Protein AF-A0A929YA52-F1 (afdb_monomer_lite)

Structure (mmCIF, N/CA/C/O backbone):
data_AF-A0A929YA52-F1
#
_entry.id   AF-A0A929YA52-F1
#
loop_
_atom_site.group_PDB
_atom_site.id
_atom_site.type_symbol
_atom_site.label_atom_id
_atom_site.label_alt_id
_atom_site.label_comp_id
_atom_site.label_asym_id
_atom_site.label_entity_id
_atom_site.label_seq_id
_atom_site.pdbx_PDB_ins_code
_atom_site.Cartn_x
_atom_site.Cartn_y
_atom_site.Cartn_z
_atom_site.occupancy
_atom_site.B_iso_or_equiv
_atom_site.auth_seq_id
_atom_site.auth_comp_id
_atom_site.auth_asym_id
_atom_site.auth_atom_id
_atom_site.pdbx_PDB_model_num
ATOM 1 N N . MET A 1 1 ? 38.157 4.248 -13.061 1.00 74.06 1 MET A N 1
ATOM 2 C CA . MET A 1 1 ? 36.887 4.590 -13.747 1.00 74.06 1 MET A CA 1
ATOM 3 C C . MET A 1 1 ? 35.795 5.087 -12.798 1.00 74.06 1 MET A C 1
ATOM 5 O O . MET A 1 1 ? 35.401 6.235 -12.932 1.00 74.06 1 MET A O 1
ATOM 9 N N . ASN A 1 2 ? 35.354 4.320 -11.791 1.00 87.81 2 ASN A N 1
ATOM 10 C CA . ASN A 1 2 ? 34.221 4.718 -10.923 1.00 87.81 2 ASN A CA 1
ATOM 11 C C . ASN A 1 2 ? 34.359 6.085 -10.222 1.00 87.81 2 ASN A C 1
ATOM 13 O O . ASN A 1 2 ? 33.370 6.796 -10.055 1.00 87.81 2 ASN A O 1
ATOM 17 N N . LYS A 1 3 ? 35.584 6.491 -9.861 1.00 91.38 3 LYS A N 1
ATOM 18 C CA . LYS A 1 3 ? 35.859 7.801 -9.244 1.00 91.38 3 LYS A CA 1
ATOM 19 C C . LYS A 1 3 ? 35.653 8.993 -10.189 1.00 91.38 3 LYS A C 1
ATOM 21 O O . LYS A 1 3 ? 35.421 10.092 -9.706 1.00 91.38 3 LYS A O 1
ATOM 26 N N . ALA A 1 4 ? 35.698 8.780 -11.506 1.00 87.75 4 ALA A N 1
ATOM 27 C CA . ALA A 1 4 ? 35.604 9.850 -12.500 1.00 87.75 4 ALA A CA 1
ATOM 28 C C . ALA A 1 4 ? 34.173 10.390 -12.690 1.00 87.75 4 ALA A C 1
ATOM 30 O O . ALA A 1 4 ? 34.001 11.428 -13.312 1.00 87.75 4 ALA A O 1
ATOM 31 N N . ARG A 1 5 ? 33.142 9.708 -12.157 1.00 83.44 5 ARG A N 1
ATOM 32 C CA . ARG A 1 5 ? 31.723 10.134 -12.204 1.00 83.44 5 ARG A CA 1
ATOM 33 C C . ARG A 1 5 ? 31.179 10.455 -13.610 1.00 83.44 5 ARG A C 1
ATOM 35 O O . ARG A 1 5 ? 30.189 11.160 -13.740 1.00 83.44 5 ARG A O 1
ATOM 42 N N . ILE A 1 6 ? 31.749 9.852 -14.647 1.00 87.00 6 ILE A N 1
ATOM 43 C CA . ILE A 1 6 ? 31.378 10.049 -16.060 1.00 87.00 6 ILE A CA 1
ATOM 44 C C . ILE A 1 6 ? 30.149 9.233 -16.513 1.00 87.00 6 ILE A C 1
ATOM 46 O O . ILE A 1 6 ? 30.065 8.823 -17.661 1.00 87.00 6 ILE A O 1
ATOM 50 N N . GLY A 1 7 ? 29.220 8.905 -15.609 1.00 85.88 7 GLY A N 1
ATOM 51 C CA . GLY A 1 7 ? 28.021 8.122 -15.965 1.00 85.88 7 GLY A CA 1
ATOM 52 C C . GLY A 1 7 ? 28.263 6.637 -16.283 1.00 85.88 7 GLY A C 1
ATOM 53 O O . GLY A 1 7 ? 27.319 5.932 -16.623 1.00 85.88 7 GLY A O 1
ATOM 54 N N . LEU A 1 8 ? 29.489 6.138 -16.105 1.00 90.25 8 LEU A N 1
ATOM 55 C CA . LEU A 1 8 ? 29.840 4.720 -16.228 1.00 90.25 8 LEU A CA 1
ATOM 56 C C . LEU A 1 8 ? 29.981 4.056 -14.851 1.00 90.25 8 LEU A C 1
ATOM 58 O O . LEU A 1 8 ? 30.228 4.724 -13.831 1.00 90.25 8 LEU A O 1
ATOM 62 N N . HIS A 1 9 ? 29.821 2.740 -14.833 1.00 92.12 9 HIS A N 1
ATOM 63 C CA . HIS A 1 9 ? 30.074 1.862 -13.702 1.00 92.12 9 HIS A CA 1
ATOM 64 C C . HIS A 1 9 ? 30.940 0.691 -14.165 1.00 92.12 9 HIS A C 1
ATOM 66 O O . HIS A 1 9 ? 30.588 0.008 -15.116 1.00 92.12 9 HIS A O 1
ATOM 72 N N . ALA A 1 10 ? 32.086 0.492 -13.521 1.00 91.44 10 ALA A N 1
ATOM 73 C CA . ALA A 1 10 ? 33.022 -0.581 -13.828 1.00 91.44 10 ALA A CA 1
ATOM 74 C C . ALA A 1 10 ? 33.105 -1.562 -12.654 1.00 91.44 10 ALA A C 1
ATOM 76 O O . ALA A 1 10 ? 33.235 -1.131 -11.503 1.00 91.44 10 ALA A O 1
ATOM 77 N N . THR A 1 11 ? 33.067 -2.857 -12.946 1.00 92.56 11 THR A N 1
ATOM 78 C CA . THR A 1 11 ? 33.154 -3.958 -11.976 1.00 92.56 11 THR A CA 1
ATOM 79 C C . THR A 1 11 ? 34.045 -5.072 -12.517 1.00 92.56 11 THR A C 1
ATOM 81 O O . THR A 1 11 ? 34.276 -5.154 -13.722 1.00 92.56 11 THR A O 1
ATOM 84 N N . THR A 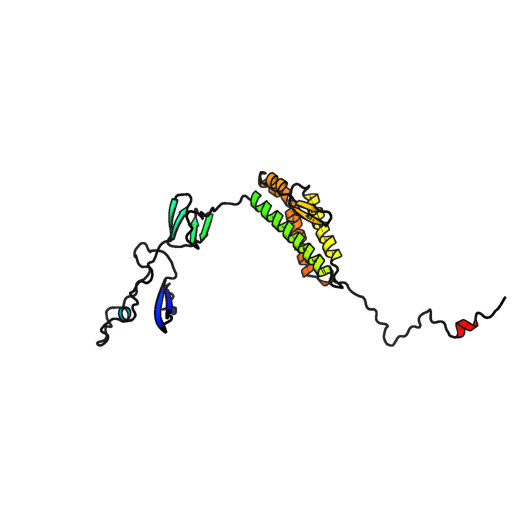1 12 ? 34.560 -5.918 -11.628 1.00 91.44 12 THR A N 1
ATOM 85 C CA . THR A 1 12 ? 35.267 -7.143 -12.014 1.00 91.44 12 THR A CA 1
ATOM 86 C C . THR A 1 12 ? 34.295 -8.310 -11.899 1.00 91.44 12 THR A C 1
ATOM 88 O O . THR A 1 12 ? 33.708 -8.513 -10.838 1.00 91.44 12 THR A O 1
ATOM 91 N N . LEU A 1 13 ? 34.121 -9.052 -12.985 1.00 89.38 13 LEU A N 1
ATOM 92 C CA . LEU A 1 13 ? 33.407 -10.321 -13.027 1.00 89.38 13 LEU A CA 1
ATOM 93 C C . LEU A 1 13 ? 34.414 -11.450 -12.821 1.00 89.38 13 LEU A C 1
ATOM 95 O O . LEU A 1 13 ? 35.542 -11.352 -13.300 1.00 89.38 13 LEU A O 1
ATOM 99 N N . ILE A 1 14 ? 34.010 -12.495 -12.108 1.00 91.25 14 ILE A N 1
ATOM 100 C CA . ILE A 1 14 ? 34.791 -13.719 -11.925 1.00 91.25 14 ILE A CA 1
ATOM 101 C C . ILE A 1 14 ? 33.870 -14.877 -12.301 1.00 91.25 14 ILE A C 1
ATOM 103 O O . ILE A 1 14 ? 32.737 -14.916 -11.816 1.00 91.25 14 ILE A O 1
ATOM 107 N N . ASP A 1 15 ? 34.313 -15.752 -13.200 1.00 90.44 15 ASP A N 1
ATOM 108 C CA . ASP A 1 15 ? 33.552 -16.941 -13.592 1.00 90.44 15 ASP A CA 1
ATOM 109 C C . ASP A 1 15 ? 33.774 -18.117 -12.620 1.00 90.44 15 ASP A C 1
ATOM 111 O O . ASP A 1 15 ? 34.546 -18.030 -11.663 1.00 90.44 15 ASP A O 1
ATOM 115 N N . GLU A 1 16 ? 33.067 -19.227 -12.845 1.00 91.50 16 GLU A N 1
ATOM 116 C CA . GLU A 1 16 ? 33.164 -20.427 -12.000 1.00 91.50 16 GLU A CA 1
ATOM 117 C C . GLU A 1 16 ? 34.535 -21.124 -12.090 1.00 91.50 16 GLU A C 1
ATOM 119 O O . GLU A 1 16 ? 34.905 -21.875 -11.187 1.00 91.50 16 GLU A O 1
ATOM 124 N N . GLU A 1 17 ? 35.312 -20.843 -13.140 1.00 91.44 17 GLU A N 1
ATOM 125 C CA . GLU A 1 17 ? 36.665 -21.366 -13.360 1.00 91.44 17 GLU A CA 1
ATOM 126 C C . GLU A 1 17 ? 37.753 -20.461 -12.746 1.00 91.44 17 GLU A C 1
ATOM 128 O O . GLU A 1 17 ? 38.934 -20.815 -12.738 1.00 91.44 17 GLU A O 1
ATOM 133 N N . GLY A 1 18 ? 37.367 -19.312 -12.181 1.00 89.50 18 GLY A N 1
ATOM 134 C CA . GLY A 1 18 ? 38.267 -18.343 -11.556 1.00 89.50 18 GLY A CA 1
ATOM 135 C C . GLY A 1 18 ? 38.901 -17.345 -12.530 1.00 89.50 18 GLY A C 1
ATOM 136 O O . GLY A 1 18 ? 39.775 -16.573 -12.121 1.00 89.50 18 GLY A O 1
ATOM 137 N N . ASN A 1 19 ? 38.472 -17.313 -13.792 1.00 88.62 19 ASN A N 1
ATOM 138 C CA . ASN A 1 19 ? 38.882 -16.287 -14.744 1.00 88.62 19 ASN A CA 1
ATOM 139 C C . ASN A 1 19 ? 38.205 -14.959 -14.399 1.00 88.62 19 ASN A C 1
ATOM 141 O O . ASN A 1 19 ? 37.061 -14.920 -13.948 1.00 88.62 19 ASN A O 1
ATOM 145 N N . SER A 1 20 ? 38.906 -13.850 -14.639 1.00 88.31 20 SER A N 1
ATOM 146 C CA . SER A 1 20 ? 38.400 -12.509 -14.335 1.00 88.31 20 SER A CA 1
ATOM 147 C C . SER A 1 20 ? 38.226 -11.661 -15.590 1.00 88.31 20 SER A C 1
ATOM 149 O O . SER A 1 20 ? 39.067 -11.691 -16.487 1.00 88.31 20 S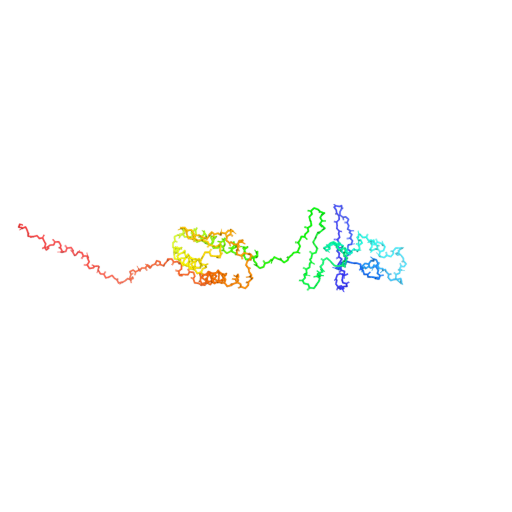ER A O 1
ATOM 151 N N . ALA A 1 21 ? 37.155 -10.872 -15.629 1.00 88.00 21 ALA A N 1
ATOM 152 C CA . ALA A 1 21 ? 36.864 -9.925 -16.699 1.00 88.00 21 ALA A CA 1
ATOM 153 C C . ALA A 1 21 ? 36.461 -8.564 -16.123 1.00 88.00 21 ALA A C 1
ATOM 155 O O . ALA A 1 21 ? 35.906 -8.473 -15.029 1.00 88.00 21 ALA A O 1
ATOM 156 N N . ILE A 1 22 ? 36.720 -7.486 -16.860 1.00 89.69 22 ILE A N 1
ATOM 157 C CA . ILE A 1 22 ? 36.258 -6.144 -16.490 1.00 89.69 22 ILE A CA 1
ATOM 158 C C . ILE A 1 22 ? 34.949 -5.877 -17.232 1.00 89.69 22 ILE A C 1
ATOM 160 O O . ILE A 1 22 ? 34.924 -5.869 -18.458 1.00 89.69 22 ILE A O 1
ATOM 164 N N . SER A 1 23 ? 33.873 -5.617 -16.492 1.00 90.88 23 SER A N 1
ATOM 165 C CA . SER A 1 23 ? 32.587 -5.190 -17.045 1.00 90.88 23 SER A CA 1
ATOM 166 C C . SER A 1 23 ? 32.397 -3.696 -16.832 1.00 90.88 23 SER A C 1
ATOM 168 O O . SER A 1 23 ? 32.514 -3.201 -15.707 1.00 90.88 23 SER A O 1
ATOM 170 N N . ILE A 1 24 ? 32.109 -2.974 -17.913 1.00 90.56 24 ILE A N 1
ATOM 171 C CA . ILE A 1 24 ? 31.805 -1.544 -17.899 1.00 90.56 24 ILE A CA 1
ATOM 172 C C . ILE A 1 24 ? 30.379 -1.369 -18.411 1.00 90.56 24 ILE A C 1
ATOM 174 O O . ILE A 1 24 ? 30.043 -1.810 -19.504 1.00 90.56 24 ILE A O 1
ATOM 178 N N . THR A 1 25 ? 29.541 -0.701 -17.627 1.00 89.94 25 THR A N 1
ATOM 179 C CA . THR A 1 25 ? 28.126 -0.485 -17.935 1.00 89.94 25 THR A CA 1
ATOM 180 C C . THR A 1 25 ? 27.789 0.997 -17.813 1.00 89.94 25 THR A C 1
ATOM 182 O O . THR A 1 25 ? 28.212 1.672 -16.868 1.00 89.94 25 THR A O 1
ATOM 185 N N . ALA A 1 26 ? 27.016 1.527 -18.761 1.00 88.19 26 ALA A N 1
ATOM 186 C CA . ALA A 1 26 ? 26.438 2.860 -18.637 1.00 88.19 26 ALA A CA 1
ATOM 187 C C . ALA A 1 26 ? 25.342 2.864 -17.561 1.00 88.19 26 ALA A C 1
ATOM 189 O O . ALA A 1 26 ? 24.587 1.906 -17.427 1.00 88.19 26 ALA A O 1
ATOM 190 N N . ARG A 1 27 ? 25.234 3.945 -16.782 1.00 84.31 27 ARG A N 1
ATOM 191 C CA . ARG A 1 27 ? 24.160 4.079 -15.776 1.00 84.31 27 ARG A CA 1
ATOM 192 C C . ARG A 1 27 ? 22.808 4.431 -16.383 1.00 84.31 27 ARG A C 1
ATOM 194 O O . ARG A 1 27 ? 21.785 4.199 -15.751 1.00 84.31 27 ARG A O 1
ATOM 201 N N . ASN A 1 28 ? 22.823 5.009 -17.577 1.00 77.31 28 ASN A N 1
ATOM 202 C CA . ASN A 1 28 ? 21.621 5.369 -18.310 1.00 77.31 28 ASN A CA 1
ATOM 203 C C . ASN A 1 28 ? 21.341 4.303 -19.373 1.00 77.31 28 ASN A C 1
ATOM 205 O O . ASN A 1 28 ? 22.265 3.656 -19.866 1.00 77.31 28 ASN A O 1
ATOM 209 N N . SER A 1 29 ? 20.066 4.140 -19.712 1.00 74.81 29 SER A N 1
ATOM 210 C CA . SER A 1 29 ? 19.593 3.268 -20.790 1.00 74.81 29 SER A CA 1
ATOM 211 C C . SER A 1 29 ? 19.263 4.083 -22.045 1.00 74.81 29 SER A C 1
ATOM 213 O O . SER A 1 29 ? 19.288 5.317 -22.011 1.00 74.81 29 SER A O 1
ATOM 215 N N . GLY A 1 30 ? 18.996 3.376 -23.145 1.00 68.31 30 GLY A N 1
ATOM 216 C CA . GLY A 1 30 ? 18.566 3.959 -24.412 1.00 68.31 30 GLY A CA 1
ATOM 217 C C . GLY A 1 30 ? 19.696 4.247 -25.392 1.00 68.31 30 GLY A C 1
ATOM 218 O O . GLY A 1 30 ? 20.872 4.269 -25.036 1.00 68.31 30 GLY A O 1
ATOM 219 N N . ARG A 1 31 ? 19.337 4.450 -26.658 1.00 70.12 31 ARG A N 1
ATOM 220 C CA . ARG A 1 31 ? 20.236 4.899 -27.723 1.00 70.12 31 ARG A CA 1
ATOM 221 C C . ARG A 1 31 ? 20.282 6.423 -27.718 1.00 70.12 31 ARG A C 1
ATOM 223 O O . ARG A 1 31 ? 19.263 7.097 -27.572 1.00 70.12 31 ARG A O 1
ATOM 230 N N . THR A 1 32 ? 21.465 6.994 -27.923 1.00 62.94 32 THR A N 1
ATOM 231 C CA . THR A 1 32 ? 21.557 8.430 -28.212 1.00 62.94 32 THR A CA 1
ATOM 232 C C . THR A 1 32 ? 21.350 8.646 -29.708 1.00 62.94 32 THR A C 1
ATOM 234 O O . THR A 1 32 ? 21.859 7.888 -30.523 1.00 62.94 32 THR A O 1
ATOM 237 N N . ALA A 1 33 ? 20.629 9.699 -30.102 1.00 58.41 33 ALA A N 1
ATOM 238 C CA . ALA A 1 33 ? 20.291 9.957 -31.510 1.00 58.41 33 ALA A CA 1
ATOM 239 C C . ALA A 1 33 ? 21.506 10.126 -32.452 1.00 58.41 33 ALA A C 1
ATOM 241 O O . ALA A 1 33 ? 21.335 10.172 -33.666 1.00 58.41 33 ALA A O 1
ATOM 242 N N . ARG A 1 34 ? 22.723 10.259 -31.904 1.00 58.50 34 ARG A N 1
ATOM 243 C CA . ARG A 1 34 ? 23.963 10.419 -32.672 1.00 58.50 34 ARG A CA 1
ATOM 244 C C . ARG A 1 34 ? 24.763 9.131 -32.850 1.00 58.50 34 ARG A C 1
ATOM 246 O O . ARG A 1 34 ? 25.416 9.026 -33.878 1.00 58.50 34 ARG A O 1
ATOM 253 N N . ASN A 1 35 ? 24.707 8.184 -31.909 1.00 61.69 35 ASN A N 1
ATOM 254 C CA . ASN A 1 35 ? 25.571 7.002 -31.906 1.00 61.69 35 ASN A CA 1
ATOM 255 C C . ASN A 1 35 ? 24.786 5.731 -31.554 1.00 61.69 35 ASN A C 1
ATOM 257 O O . ASN A 1 35 ? 23.909 5.734 -30.691 1.00 61.69 35 ASN A O 1
ATOM 261 N N . GLU A 1 36 ? 25.142 4.617 -32.196 1.00 66.88 36 GLU A N 1
ATOM 262 C CA . GLU A 1 36 ? 24.572 3.300 -31.881 1.00 66.88 36 GLU A CA 1
ATOM 263 C C . GLU A 1 36 ? 25.051 2.765 -30.523 1.00 66.88 36 GLU A C 1
ATOM 265 O O . GLU A 1 36 ? 24.330 2.015 -29.870 1.00 66.88 36 GLU A O 1
ATOM 270 N N . SER A 1 37 ? 26.222 3.216 -30.064 1.00 73.56 37 SER A N 1
ATOM 271 C CA . SER A 1 37 ? 26.805 2.900 -28.763 1.00 73.56 37 SER A CA 1
ATOM 272 C C . SER A 1 37 ? 26.581 4.024 -27.739 1.00 73.56 37 SER A C 1
ATOM 274 O O . SER A 1 37 ? 26.665 5.214 -28.047 1.00 73.56 37 SER A O 1
ATOM 276 N N . MET A 1 38 ? 26.310 3.645 -26.484 1.00 78.75 38 MET A N 1
ATOM 277 C CA . MET A 1 38 ? 26.165 4.588 -25.360 1.00 78.75 38 MET A CA 1
ATOM 278 C C . MET A 1 38 ? 27.500 5.170 -24.886 1.00 78.75 38 MET A C 1
ATOM 280 O O . MET A 1 38 ? 27.546 6.275 -24.348 1.00 78.75 38 MET A O 1
ATOM 284 N N . PHE A 1 39 ? 28.584 4.421 -25.064 1.00 86.00 39 PHE A N 1
ATOM 285 C CA . PHE A 1 39 ? 29.947 4.847 -24.790 1.00 86.00 39 PHE A CA 1
ATOM 286 C C . PHE A 1 39 ? 30.913 4.042 -25.658 1.00 86.00 39 PHE A C 1
ATOM 288 O O . PHE A 1 39 ? 30.577 2.960 -26.137 1.00 86.00 39 PHE A O 1
ATOM 295 N N . GLU A 1 40 ? 32.120 4.567 -25.823 1.00 85.62 40 GLU A N 1
ATOM 296 C CA . GLU A 1 40 ? 33.222 3.900 -26.505 1.00 85.62 40 GLU A CA 1
ATOM 297 C C . GLU A 1 40 ? 34.471 4.013 -25.630 1.00 85.62 40 GLU A C 1
ATOM 299 O O . GLU A 1 40 ? 34.679 5.025 -24.953 1.00 85.62 40 GLU A O 1
ATOM 304 N N . VAL A 1 41 ? 35.285 2.959 -25.608 1.00 86.12 41 VAL A N 1
ATOM 305 C CA . VAL A 1 41 ? 36.575 2.956 -24.917 1.00 86.12 41 VAL A CA 1
ATOM 306 C C . VAL A 1 41 ? 37.657 2.881 -25.981 1.00 86.12 41 VAL A C 1
ATOM 308 O O . VAL A 1 41 ? 37.788 1.871 -26.664 1.00 86.12 41 VAL A O 1
ATOM 311 N N . THR A 1 42 ? 38.436 3.951 -26.108 1.00 83.00 42 THR A N 1
ATOM 312 C CA . THR A 1 42 ? 39.548 4.053 -27.058 1.00 83.00 42 THR A CA 1
ATOM 313 C C . THR A 1 42 ? 40.825 4.457 -26.336 1.00 83.00 42 THR A C 1
ATOM 315 O O . THR A 1 42 ? 40.785 5.194 -25.350 1.00 83.00 42 THR A O 1
ATOM 318 N N . GLU A 1 43 ? 41.966 4.023 -26.856 1.00 80.06 43 GLU A N 1
ATOM 319 C CA . GLU A 1 43 ? 43.280 4.488 -26.418 1.00 80.06 43 GLU A CA 1
ATOM 320 C C . GLU A 1 43 ? 43.721 5.695 -27.254 1.00 80.06 43 GLU A C 1
ATOM 322 O O . GLU A 1 43 ? 43.463 5.761 -28.458 1.00 80.06 43 GLU A O 1
ATOM 327 N N . MET A 1 44 ? 44.376 6.671 -26.625 1.00 72.50 44 MET A N 1
ATOM 328 C CA . MET A 1 44 ? 44.905 7.832 -27.336 1.00 72.50 44 MET A CA 1
ATOM 329 C C . MET A 1 44 ? 46.163 7.414 -28.109 1.00 72.50 44 MET A C 1
ATOM 331 O O . MET A 1 44 ? 47.144 6.968 -27.518 1.00 72.50 44 MET A O 1
ATOM 335 N N . GLN A 1 45 ? 46.141 7.545 -29.439 1.00 59.75 45 GLN A N 1
ATOM 336 C CA . GLN A 1 45 ? 47.293 7.224 -30.287 1.00 59.75 45 GLN A CA 1
ATOM 337 C C . GLN A 1 45 ? 48.442 8.204 -30.003 1.00 59.75 45 GLN A C 1
ATOM 339 O O . GLN A 1 45 ? 48.411 9.356 -30.429 1.00 59.75 45 GLN A O 1
ATOM 344 N N . GLY A 1 46 ? 49.444 7.745 -29.253 1.00 56.50 46 GLY A N 1
ATOM 345 C CA . GLY A 1 46 ? 50.627 8.533 -28.896 1.00 56.50 46 GLY A CA 1
ATOM 346 C C . GLY A 1 46 ? 51.572 7.846 -27.906 1.00 56.50 46 GLY A C 1
ATOM 347 O O . GLY A 1 46 ? 52.759 8.152 -27.901 1.00 56.50 46 GLY A O 1
ATOM 348 N N . GLU A 1 47 ? 51.084 6.875 -27.127 1.00 54.88 47 GLU A N 1
ATOM 349 C CA . GLU A 1 47 ? 51.874 6.143 -26.121 1.00 54.88 47 GLU A CA 1
ATOM 350 C C . GLU A 1 47 ? 51.984 4.640 -26.424 1.00 54.88 47 GLU A C 1
ATOM 352 O O . GLU A 1 47 ? 51.979 3.806 -25.521 1.00 54.88 47 GLU A O 1
ATOM 357 N N . VAL A 1 48 ? 52.120 4.262 -27.700 1.00 54.16 48 VAL A N 1
ATOM 358 C CA . VAL A 1 48 ? 52.580 2.904 -28.029 1.00 54.16 48 VAL A CA 1
ATOM 359 C C . VAL A 1 48 ? 54.067 2.843 -27.682 1.00 54.16 48 VAL A C 1
ATOM 361 O O . VAL A 1 48 ? 54.930 3.106 -28.516 1.00 54.16 48 VAL A O 1
ATOM 364 N N . GLN A 1 49 ? 54.370 2.582 -26.410 1.00 53.16 49 GLN A N 1
ATOM 365 C CA . GLN A 1 49 ? 55.730 2.284 -25.985 1.00 53.16 49 GLN A CA 1
ATOM 366 C C . GLN A 1 49 ? 56.199 1.025 -26.721 1.00 53.16 49 GLN A C 1
ATOM 368 O O . GLN A 1 49 ? 55.528 -0.011 -26.701 1.00 53.16 49 GLN A O 1
ATOM 373 N N . GLU A 1 50 ? 57.355 1.140 -27.376 1.00 50.91 50 GLU A N 1
ATOM 374 C CA . GLU A 1 50 ? 58.132 0.038 -27.947 1.00 50.91 50 GLU A CA 1
ATOM 375 C C . GLU A 1 50 ? 58.143 -1.157 -26.975 1.00 50.91 50 GLU A C 1
ATOM 377 O O . GLU A 1 50 ? 58.798 -1.124 -25.934 1.00 50.91 50 GLU A O 1
ATOM 382 N N . GLY A 1 51 ? 57.357 -2.196 -27.282 1.00 55.62 51 GLY A N 1
ATOM 383 C CA . GLY A 1 51 ? 57.246 -3.412 -26.468 1.00 55.62 51 GLY A CA 1
ATOM 384 C C . GLY A 1 51 ? 55.823 -3.947 -26.289 1.00 55.62 51 GLY A C 1
ATOM 385 O O . GLY A 1 51 ? 55.650 -5.162 -26.188 1.00 55.62 51 GLY A O 1
ATOM 386 N N . ILE A 1 52 ? 54.794 -3.092 -26.328 1.00 54.72 52 ILE A N 1
ATOM 387 C CA . ILE A 1 52 ? 53.393 -3.533 -26.237 1.00 54.72 52 ILE A CA 1
ATOM 388 C C . ILE A 1 52 ? 52.794 -3.589 -27.649 1.00 54.72 52 ILE A C 1
ATOM 390 O O . ILE A 1 52 ? 52.359 -2.589 -28.209 1.00 54.72 52 ILE A O 1
ATOM 394 N N . ARG A 1 53 ? 52.788 -4.781 -28.259 1.00 57.81 53 ARG A N 1
ATOM 395 C CA . ARG A 1 53 ? 52.288 -4.989 -29.635 1.00 57.81 53 ARG A CA 1
ATOM 396 C C . ARG A 1 53 ? 50.763 -4.838 -29.788 1.00 57.81 53 ARG A C 1
ATOM 398 O O . ARG A 1 53 ? 50.296 -4.704 -30.915 1.00 57.81 53 ARG A O 1
ATOM 405 N N . LEU A 1 54 ? 49.996 -4.867 -28.692 1.00 63.28 54 LEU A N 1
ATOM 406 C CA . LEU A 1 54 ? 48.544 -4.635 -28.653 1.00 63.28 54 LEU A CA 1
ATOM 407 C C . LEU A 1 54 ? 48.220 -3.573 -27.594 1.00 63.28 54 LEU A C 1
ATOM 409 O O . LEU A 1 54 ? 48.552 -3.773 -26.432 1.00 63.28 54 LEU A O 1
ATOM 413 N N . GLY A 1 55 ? 47.534 -2.492 -27.971 1.00 73.19 55 GLY A N 1
ATOM 414 C CA . GLY A 1 55 ? 47.082 -1.458 -27.031 1.00 73.19 55 GLY A CA 1
ATOM 415 C C . GLY A 1 55 ? 46.291 -2.021 -25.841 1.00 73.19 55 GLY A C 1
ATOM 416 O O . GLY A 1 55 ? 45.646 -3.071 -25.956 1.00 73.19 55 GLY A O 1
ATOM 417 N N . ALA A 1 56 ? 46.330 -1.338 -24.693 1.00 78.56 56 ALA A N 1
ATOM 418 C CA . ALA A 1 56 ? 45.757 -1.833 -23.435 1.00 78.56 56 ALA A CA 1
ATOM 419 C C . ALA A 1 56 ? 44.253 -2.130 -23.553 1.00 78.56 56 ALA A C 1
ATOM 421 O O . ALA A 1 56 ? 43.750 -3.084 -22.957 1.00 78.56 56 ALA A O 1
ATOM 422 N N . THR A 1 57 ? 43.541 -1.351 -24.370 1.00 82.25 57 THR A N 1
ATOM 423 C CA . THR A 1 57 ? 42.115 -1.549 -24.657 1.00 82.25 57 THR A CA 1
ATOM 424 C C . THR A 1 57 ? 41.852 -2.880 -25.356 1.00 82.25 57 THR A C 1
ATOM 426 O O . THR A 1 57 ? 40.920 -3.587 -24.983 1.00 82.25 57 THR A O 1
ATOM 429 N N . THR A 1 58 ? 42.692 -3.249 -26.325 1.00 80.75 58 THR A N 1
ATOM 430 C CA . THR A 1 58 ? 42.577 -4.509 -27.073 1.00 80.75 58 THR A CA 1
ATOM 431 C C . THR A 1 58 ? 43.053 -5.693 -26.237 1.00 80.75 58 THR A C 1
ATOM 433 O O . THR A 1 58 ? 42.407 -6.736 -26.241 1.00 80.75 58 THR A O 1
ATOM 436 N N . TYR A 1 59 ? 44.152 -5.536 -25.489 1.00 81.50 59 TYR A N 1
ATOM 437 C CA . TYR A 1 59 ? 44.689 -6.591 -24.622 1.00 81.50 59 TYR A CA 1
ATOM 438 C C . TYR A 1 59 ? 43.695 -7.008 -23.531 1.00 81.50 59 TYR A C 1
ATOM 440 O O . TYR A 1 59 ? 43.521 -8.193 -23.268 1.00 81.50 59 TYR A O 1
ATOM 448 N N . LEU A 1 60 ? 43.011 -6.034 -22.923 1.00 82.06 60 LEU A N 1
ATOM 449 C CA . LEU A 1 60 ? 41.999 -6.273 -21.892 1.00 82.06 60 LEU A CA 1
ATOM 450 C C . LEU A 1 60 ? 40.593 -6.537 -22.462 1.00 82.06 60 LEU A C 1
ATOM 452 O O . LEU A 1 60 ? 39.654 -6.702 -21.687 1.00 82.06 60 LEU A O 1
ATOM 456 N N . GLY A 1 61 ? 40.424 -6.533 -23.790 1.00 82.44 61 GLY A N 1
ATOM 457 C CA . GLY A 1 61 ? 39.128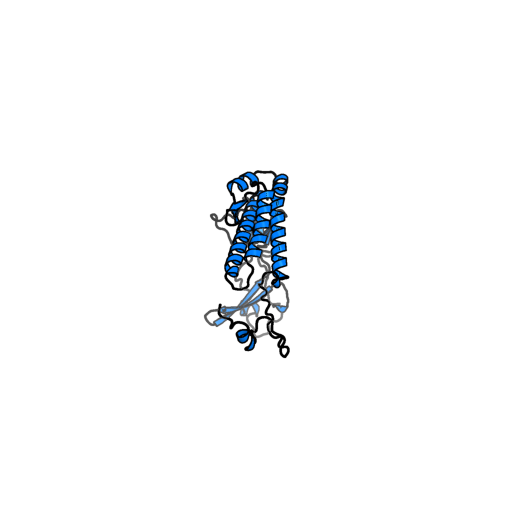 -6.740 -24.444 1.00 82.44 61 GLY A CA 1
ATOM 458 C C . GLY A 1 61 ? 38.076 -5.667 -24.131 1.00 82.44 61 GLY A C 1
ATOM 459 O O . GLY A 1 61 ? 36.883 -5.922 -24.257 1.00 82.44 61 GLY A O 1
ATOM 460 N N . LEU A 1 62 ? 38.487 -4.457 -23.736 1.00 85.44 62 LEU A N 1
ATOM 461 C CA . LEU A 1 62 ? 37.580 -3.364 -23.344 1.00 85.44 62 LEU A CA 1
ATOM 462 C C . LEU A 1 62 ? 36.805 -2.758 -24.526 1.00 85.44 62 LEU A C 1
ATOM 464 O O . LEU A 1 62 ? 35.937 -1.911 -24.325 1.00 85.44 62 LEU A O 1
ATOM 468 N N . ASN A 1 63 ? 37.131 -3.175 -25.748 1.00 83.44 63 ASN A N 1
ATOM 469 C CA . ASN A 1 63 ? 36.444 -2.826 -26.987 1.00 83.44 63 ASN A CA 1
ATOM 470 C C . ASN A 1 63 ? 35.403 -3.878 -27.422 1.00 83.44 63 ASN A C 1
ATOM 472 O O . ASN A 1 63 ? 34.876 -3.783 -28.529 1.00 83.44 63 ASN A O 1
ATOM 476 N N . GLN A 1 64 ? 35.117 -4.887 -26.592 1.00 85.81 64 GLN A N 1
ATOM 477 C CA . GLN A 1 64 ? 34.074 -5.875 -26.861 1.00 85.81 64 GLN A CA 1
ATOM 478 C C . GLN A 1 64 ? 32.734 -5.437 -26.264 1.00 85.81 64 GLN A C 1
ATOM 480 O O . GLN A 1 64 ? 32.650 -5.034 -25.103 1.00 85.81 64 GLN A O 1
ATOM 485 N N . ILE A 1 65 ? 31.668 -5.542 -27.057 1.00 86.50 65 ILE A N 1
ATOM 486 C CA . ILE A 1 65 ? 30.308 -5.210 -26.627 1.00 86.50 65 ILE A CA 1
ATOM 487 C C . ILE A 1 65 ? 29.635 -6.485 -26.118 1.00 86.50 65 ILE A C 1
ATOM 489 O O . ILE A 1 65 ? 29.361 -7.398 -26.890 1.00 86.50 65 ILE A O 1
ATOM 493 N N . ALA A 1 66 ? 29.353 -6.536 -24.815 1.00 86.62 66 ALA A N 1
ATOM 494 C CA . ALA A 1 66 ? 28.609 -7.643 -24.212 1.00 86.62 66 ALA A CA 1
ATOM 495 C C . ALA A 1 66 ? 27.090 -7.530 -24.443 1.00 86.62 66 ALA A C 1
ATOM 497 O O . ALA A 1 66 ? 26.404 -8.539 -24.585 1.00 86.62 66 ALA A O 1
ATOM 498 N N . GLN A 1 67 ? 26.556 -6.304 -24.470 1.00 86.00 67 GLN A N 1
ATOM 499 C CA . GLN A 1 67 ? 25.137 -6.032 -24.683 1.00 86.00 67 GLN A CA 1
ATOM 500 C C . GLN A 1 67 ? 24.943 -4.666 -25.347 1.00 86.00 67 GLN A C 1
ATOM 502 O O . GLN A 1 67 ? 25.425 -3.651 -24.841 1.00 86.00 67 GLN A O 1
ATOM 507 N N . ASP A 1 68 ? 24.191 -4.640 -26.447 1.00 84.69 68 ASP A N 1
ATOM 508 C CA . ASP A 1 68 ? 23.836 -3.397 -27.131 1.00 84.69 68 ASP A CA 1
ATOM 509 C C . ASP A 1 68 ? 22.853 -2.549 -26.319 1.00 84.69 68 ASP A C 1
ATOM 511 O O . ASP A 1 68 ? 21.933 -3.063 -25.670 1.00 84.69 68 ASP A O 1
ATOM 515 N N . ALA A 1 69 ? 22.996 -1.227 -26.424 1.00 83.69 69 ALA A N 1
ATOM 516 C CA . ALA A 1 69 ? 22.018 -0.292 -25.890 1.00 83.69 69 ALA A CA 1
ATOM 517 C C . ALA A 1 69 ? 20.713 -0.373 -26.696 1.00 83.69 69 ALA A C 1
ATOM 519 O O . ALA A 1 69 ? 20.708 -0.269 -27.925 1.00 83.69 69 ALA A O 1
ATOM 520 N N . LYS A 1 70 ? 19.588 -0.536 -25.997 1.00 84.50 70 LYS A N 1
ATOM 521 C CA . LYS A 1 70 ? 18.254 -0.588 -26.601 1.00 84.50 70 LYS A CA 1
ATOM 522 C C . LYS A 1 70 ? 17.313 0.363 -25.879 1.00 84.50 70 LYS A C 1
ATOM 524 O O . LYS A 1 70 ? 17.400 0.523 -24.662 1.00 84.50 70 LYS A O 1
ATOM 529 N N . ASP A 1 71 ? 16.426 0.969 -26.655 1.00 88.06 71 ASP A N 1
ATOM 530 C CA . ASP A 1 71 ? 15.298 1.726 -26.128 1.00 88.06 71 ASP A CA 1
ATOM 531 C C . ASP A 1 71 ? 14.218 0.765 -25.621 1.00 88.06 71 ASP A C 1
ATOM 533 O O . ASP A 1 71 ? 14.056 -0.348 -26.130 1.00 88.06 71 ASP A O 1
ATOM 537 N N . ALA A 1 72 ? 13.455 1.218 -24.633 1.00 88.31 72 ALA A N 1
ATOM 538 C CA . ALA A 1 72 ? 12.225 0.576 -24.215 1.00 88.31 72 ALA A CA 1
ATOM 539 C C . ALA A 1 72 ? 11.185 0.706 -25.331 1.00 88.31 72 ALA A C 1
ATOM 541 O O . ALA A 1 72 ? 10.839 1.817 -25.729 1.00 88.31 72 ALA A O 1
ATOM 542 N N . GLN A 1 73 ? 10.666 -0.421 -25.805 1.00 90.00 73 GLN A N 1
ATOM 543 C CA . GLN A 1 73 ? 9.589 -0.478 -26.789 1.00 90.00 73 GLN A CA 1
ATOM 544 C C . GLN A 1 73 ? 8.324 -0.978 -26.103 1.00 90.00 73 GLN A C 1
ATOM 546 O O . GLN A 1 73 ? 8.356 -1.994 -25.409 1.00 90.00 73 GLN A O 1
ATOM 551 N N . PHE A 1 74 ? 7.229 -0.243 -26.259 1.00 89.38 74 PHE A N 1
ATOM 552 C CA . PHE A 1 74 ? 5.968 -0.545 -25.592 1.00 89.38 74 PHE A CA 1
ATOM 553 C C . PHE A 1 74 ? 4.787 -0.017 -26.401 1.00 89.38 74 PHE A C 1
ATOM 555 O O . PHE A 1 74 ? 4.936 0.832 -27.279 1.00 89.38 74 PHE A O 1
ATOM 562 N N . GLU A 1 75 ? 3.602 -0.516 -26.087 1.00 89.50 75 GLU A N 1
ATOM 563 C CA . GLU A 1 75 ? 2.356 -0.135 -26.736 1.00 89.50 75 GLU A CA 1
ATOM 564 C C . GLU A 1 75 ? 1.429 0.496 -25.698 1.00 89.50 75 GLU A C 1
ATOM 566 O O . GLU A 1 75 ? 1.265 -0.029 -24.598 1.00 89.50 75 GLU A O 1
ATOM 571 N N . VAL A 1 76 ? 0.857 1.658 -26.020 1.00 87.25 76 VAL A N 1
ATOM 572 C CA . VAL A 1 76 ? -0.141 2.323 -25.170 1.00 87.25 76 VAL A CA 1
ATOM 573 C C . VAL A 1 76 ? -1.396 2.524 -25.998 1.00 87.25 76 VAL A C 1
ATOM 575 O O . VAL A 1 76 ? -1.368 3.281 -26.968 1.00 87.25 76 VAL A O 1
ATOM 578 N N . ASN A 1 77 ? -2.492 1.873 -25.608 1.00 84.75 77 ASN A N 1
ATOM 579 C CA . ASN A 1 77 ? -3.795 1.960 -26.278 1.00 84.75 77 ASN A CA 1
ATOM 580 C C . ASN A 1 77 ? -3.726 1.668 -27.791 1.00 84.75 77 ASN A C 1
ATOM 582 O O . ASN A 1 77 ? -4.276 2.428 -28.587 1.00 84.75 77 ASN A O 1
ATOM 586 N N . GLY A 1 78 ? -3.009 0.621 -28.207 1.00 84.88 78 GLY A N 1
ATOM 587 C CA . GLY A 1 78 ? -2.868 0.289 -29.630 1.00 84.88 78 GLY A CA 1
ATOM 588 C C . GLY A 1 78 ? -1.746 1.037 -30.364 1.00 84.88 78 GLY A C 1
ATOM 589 O O . GLY A 1 78 ? -1.533 0.829 -31.557 1.00 84.88 78 GLY A O 1
ATOM 590 N N . ILE A 1 79 ? -1.061 1.978 -29.698 1.00 88.44 79 ILE A N 1
ATOM 591 C CA . ILE A 1 79 ? -0.063 2.852 -30.328 1.00 88.44 79 ILE A CA 1
ATOM 592 C C . ILE A 1 79 ? 1.336 2.471 -29.852 1.00 88.44 79 ILE A C 1
ATOM 594 O O . ILE A 1 79 ? 1.684 2.672 -28.684 1.00 88.44 79 ILE A O 1
ATOM 598 N N . TYR A 1 80 ? 2.163 1.998 -30.784 1.00 90.62 80 TYR A N 1
ATOM 599 C CA . TYR A 1 80 ? 3.578 1.723 -30.545 1.00 90.62 80 TYR A CA 1
ATOM 600 C C . TYR A 1 80 ? 4.363 2.987 -30.195 1.00 90.62 80 TYR A C 1
ATOM 602 O O . TYR A 1 80 ? 4.263 4.022 -30.862 1.00 90.62 80 TYR A O 1
ATOM 610 N N . LYS A 1 81 ? 5.193 2.882 -29.158 1.00 89.19 81 LYS A N 1
ATOM 611 C CA . LYS A 1 81 ? 6.092 3.930 -28.676 1.00 89.19 81 LYS A CA 1
ATOM 612 C C . LYS A 1 81 ? 7.466 3.361 -28.331 1.00 89.19 81 LYS A C 1
ATOM 614 O O . LYS A 1 81 ? 7.622 2.180 -28.027 1.00 89.19 81 LYS A O 1
ATOM 619 N N . SER A 1 82 ? 8.461 4.244 -28.371 1.00 89.00 82 SER A N 1
ATOM 620 C CA . SER A 1 82 ? 9.837 3.974 -27.956 1.00 89.00 82 SER A CA 1
ATOM 621 C C . SER A 1 82 ? 10.287 5.043 -26.964 1.00 89.00 82 SER A C 1
ATOM 623 O O . SER A 1 82 ? 9.951 6.217 -27.132 1.00 89.00 82 SER A O 1
ATOM 625 N N . SER A 1 83 ? 11.041 4.652 -25.940 1.00 87.81 83 SER A N 1
ATOM 626 C CA . SER A 1 83 ? 11.624 5.556 -24.948 1.00 87.81 83 SER A CA 1
ATOM 627 C C . SER A 1 83 ? 13.058 5.137 -24.629 1.00 87.81 83 SER A C 1
ATOM 629 O O . SER A 1 83 ? 13.304 3.953 -24.420 1.00 87.81 83 SER A O 1
ATOM 631 N N . PRO A 1 84 ? 14.006 6.076 -24.485 1.00 86.50 84 PRO A N 1
ATOM 632 C CA . PRO A 1 84 ? 15.357 5.742 -24.042 1.00 86.50 84 PRO A CA 1
ATOM 633 C C . PRO A 1 84 ? 15.402 5.259 -22.581 1.00 86.50 84 PRO A C 1
ATOM 635 O O . PRO A 1 84 ? 16.391 4.681 -22.155 1.00 86.50 84 PRO A O 1
ATOM 638 N N . SER A 1 85 ? 14.343 5.478 -21.796 1.00 86.69 85 SER A N 1
ATOM 639 C CA . SER A 1 85 ? 14.255 5.096 -20.384 1.00 86.69 85 SER A CA 1
ATOM 640 C C . SER A 1 85 ? 13.042 4.204 -20.127 1.00 86.69 85 SER A C 1
ATOM 642 O O . SER A 1 85 ? 11.955 4.457 -20.651 1.00 86.69 85 SER A O 1
ATOM 644 N N . ASN A 1 86 ? 13.205 3.219 -19.239 1.00 88.94 86 ASN A N 1
ATOM 645 C CA . ASN A 1 86 ? 12.100 2.408 -18.707 1.00 88.94 86 ASN A CA 1
ATOM 646 C C . ASN A 1 86 ? 11.160 3.207 -17.790 1.00 88.94 86 ASN A C 1
ATOM 648 O O . ASN A 1 86 ? 10.080 2.728 -17.459 1.00 88.94 86 ASN A O 1
ATOM 652 N N . HIS A 1 87 ? 11.580 4.397 -17.364 1.00 90.12 87 HIS A N 1
ATOM 653 C CA . HIS A 1 87 ? 10.790 5.343 -16.591 1.00 90.12 87 HIS A CA 1
ATOM 654 C C . HIS A 1 87 ? 10.380 6.518 -17.483 1.00 90.12 87 HIS A C 1
ATOM 656 O O . HIS A 1 87 ? 11.258 7.231 -17.982 1.00 90.12 87 HIS A O 1
ATOM 662 N N . PHE A 1 88 ? 9.080 6.700 -17.713 1.00 88.31 88 PHE A N 1
ATOM 663 C CA . PHE A 1 88 ? 8.551 7.742 -18.596 1.00 88.31 88 PHE A CA 1
ATOM 664 C C . PHE A 1 88 ? 7.155 8.201 -18.174 1.00 88.31 88 PHE A C 1
ATOM 666 O O . PHE A 1 88 ? 6.435 7.500 -17.469 1.00 88.31 88 PHE A O 1
ATOM 673 N N . SER A 1 89 ? 6.755 9.381 -18.653 1.00 87.31 89 SER A N 1
ATOM 674 C CA . SER A 1 89 ? 5.405 9.903 -18.445 1.00 87.31 89 SER A CA 1
ATOM 675 C C . SER A 1 89 ? 4.503 9.657 -19.653 1.00 87.31 89 SER A C 1
ATOM 677 O O . SER A 1 89 ? 4.921 9.814 -20.803 1.00 87.31 89 SER A O 1
ATOM 679 N N . VAL A 1 90 ? 3.241 9.312 -19.388 1.00 84.56 90 VAL A N 1
ATOM 680 C CA . VAL A 1 90 ? 2.180 9.211 -20.396 1.00 84.56 90 VAL A CA 1
ATOM 681 C C . VAL A 1 90 ? 1.227 10.390 -20.235 1.00 84.56 90 VAL A C 1
ATOM 683 O O . VAL A 1 90 ? 0.611 10.573 -19.185 1.00 84.56 90 VAL A O 1
ATOM 686 N N . SER A 1 91 ? 1.122 11.202 -21.291 1.00 80.19 91 SER A N 1
ATOM 687 C CA . SER A 1 91 ? 0.222 12.365 -21.386 1.00 80.19 91 SER A CA 1
ATOM 688 C C . SER A 1 91 ? 0.371 13.404 -20.259 1.00 80.19 91 SER A C 1
ATOM 690 O O . SER A 1 91 ? -0.530 14.209 -20.052 1.00 80.19 91 SER A O 1
ATOM 692 N N . GLY A 1 92 ? 1.490 13.395 -19.522 1.00 79.56 92 GLY A N 1
ATOM 693 C CA . GLY A 1 92 ? 1.744 14.304 -18.397 1.00 79.56 92 GLY A CA 1
ATOM 694 C C . GLY A 1 92 ? 0.908 14.029 -17.142 1.00 79.56 92 GLY A C 1
ATOM 695 O O . GLY A 1 92 ? 0.962 14.816 -16.204 1.00 79.56 92 GLY A O 1
ATOM 696 N N . GLN A 1 93 ? 0.133 12.942 -17.122 1.00 78.38 93 GLN A N 1
ATOM 697 C CA . GLN A 1 93 ? -0.762 12.589 -16.013 1.00 78.38 93 GLN A CA 1
ATOM 698 C C . GLN A 1 93 ? -0.287 11.356 -15.249 1.00 78.38 93 GLN A C 1
ATOM 700 O O . GLN A 1 93 ? -0.496 11.259 -14.045 1.00 78.38 93 GLN A O 1
ATOM 705 N N . TYR A 1 94 ? 0.370 10.430 -15.946 1.00 83.31 94 TYR A N 1
ATOM 706 C CA . TYR A 1 94 ? 0.867 9.192 -15.364 1.00 83.31 94 TYR A CA 1
ATOM 707 C C . TYR A 1 94 ? 2.378 9.137 -15.485 1.00 83.31 94 TYR A C 1
ATOM 709 O O . TYR A 1 94 ? 2.942 9.544 -16.504 1.00 83.31 94 TYR A O 1
ATOM 717 N N . GLU A 1 95 ? 3.018 8.599 -14.458 1.00 89.31 95 GLU A N 1
ATOM 718 C CA . GLU A 1 95 ? 4.433 8.266 -14.441 1.00 89.31 95 GLU A CA 1
ATOM 719 C C . GLU A 1 95 ? 4.545 6.742 -14.338 1.00 89.31 95 GLU A C 1
ATOM 721 O O . GLU A 1 95 ? 3.988 6.124 -13.430 1.00 89.31 95 GLU A O 1
ATOM 726 N N . LEU A 1 96 ? 5.178 6.124 -15.333 1.00 88.31 96 LEU A N 1
ATOM 727 C CA . LEU A 1 96 ? 5.219 4.678 -15.507 1.00 88.31 96 LEU A CA 1
ATOM 728 C C . LEU A 1 96 ? 6.655 4.176 -15.453 1.00 88.31 96 LEU A C 1
ATOM 730 O O . LEU A 1 96 ? 7.552 4.755 -16.064 1.00 88.31 96 LEU A O 1
ATOM 734 N N . LEU A 1 97 ? 6.846 3.049 -14.766 1.00 91.50 97 LEU A N 1
ATOM 735 C CA . LEU A 1 97 ? 8.104 2.314 -14.709 1.00 91.50 97 LEU A CA 1
ATOM 736 C C . LEU A 1 97 ? 7.905 0.899 -15.261 1.00 91.50 97 LEU A C 1
ATOM 738 O O . LEU A 1 97 ? 7.268 0.061 -14.619 1.00 91.50 97 LEU A O 1
ATOM 742 N N . ILE A 1 98 ? 8.504 0.611 -16.414 1.00 88.88 98 ILE A N 1
ATOM 743 C CA . ILE A 1 98 ? 8.545 -0.740 -16.978 1.00 88.88 98 ILE A CA 1
ATOM 744 C C . ILE A 1 98 ? 9.552 -1.572 -16.188 1.00 88.88 98 ILE A C 1
ATOM 746 O O . ILE A 1 98 ? 10.738 -1.249 -16.118 1.00 88.88 98 ILE A O 1
ATOM 750 N N . LYS A 1 99 ? 9.074 -2.674 -15.608 1.00 88.94 99 LYS A N 1
ATOM 751 C CA . LYS A 1 99 ? 9.912 -3.624 -14.861 1.00 88.94 99 LYS A CA 1
ATOM 752 C C . LYS A 1 99 ? 10.217 -4.896 -15.644 1.00 88.94 99 LYS A C 1
ATOM 754 O O . LYS A 1 99 ? 11.273 -5.489 -15.450 1.00 88.94 99 LYS A O 1
ATOM 759 N N . LYS A 1 100 ? 9.290 -5.334 -16.497 1.00 88.00 100 LYS A N 1
ATOM 760 C CA . LYS A 1 100 ? 9.380 -6.586 -17.251 1.00 88.00 100 LYS A CA 1
ATOM 761 C C . LYS A 1 100 ? 8.577 -6.471 -18.545 1.00 88.00 100 LYS A C 1
ATOM 763 O O . LYS A 1 100 ? 7.627 -5.698 -18.608 1.00 88.00 100 LYS A O 1
ATOM 768 N N . VAL A 1 101 ? 8.968 -7.254 -19.546 1.00 87.94 101 VAL A N 1
ATOM 769 C CA . VAL A 1 101 ? 8.197 -7.455 -20.777 1.00 87.94 101 VAL A CA 1
ATOM 770 C C . VAL A 1 101 ? 6.910 -8.216 -20.440 1.00 87.94 101 VAL A C 1
ATOM 772 O O . VAL A 1 101 ? 6.974 -9.261 -19.786 1.00 87.94 101 VAL A O 1
ATOM 775 N N . SER A 1 102 ? 5.765 -7.680 -20.857 1.00 83.50 102 SER A N 1
ATOM 776 C CA . SER A 1 102 ? 4.464 -8.350 -20.775 1.00 83.50 102 SER A CA 1
ATOM 777 C C . SER A 1 102 ? 4.303 -9.360 -21.914 1.00 83.50 102 SER A C 1
ATOM 779 O O . SER A 1 102 ? 4.858 -9.181 -23.000 1.00 83.50 102 SER A O 1
ATOM 781 N N . SER A 1 103 ? 3.553 -10.433 -21.670 1.00 79.25 103 SER A N 1
ATOM 782 C CA . SER A 1 103 ? 3.099 -11.343 -22.726 1.00 79.25 103 SER A CA 1
ATOM 783 C C . SER A 1 103 ? 1.801 -10.802 -23.352 1.00 79.25 103 SER A C 1
ATOM 785 O O . SER A 1 103 ? 1.148 -9.949 -22.754 1.00 79.25 103 SER A O 1
ATOM 787 N N . HIS A 1 104 ? 1.404 -11.281 -24.539 1.00 66.62 104 HIS A N 1
ATOM 788 C CA . HIS A 1 104 ? 0.098 -10.922 -25.124 1.00 66.62 104 HIS A CA 1
ATOM 789 C C . HIS A 1 104 ? -1.097 -11.410 -24.288 1.00 66.62 104 HIS A C 1
ATOM 791 O O . HIS A 1 104 ? -2.200 -10.909 -24.463 1.00 66.62 104 HIS A O 1
ATOM 797 N N . GLU A 1 105 ? -0.890 -12.361 -23.377 1.00 66.50 105 GLU A N 1
ATOM 798 C CA . GLU A 1 105 ? -1.922 -12.834 -22.448 1.00 66.50 105 GLU A CA 1
ATOM 799 C C . GLU A 1 105 ? -1.968 -11.997 -21.151 1.00 66.50 105 GLU A C 1
ATOM 801 O O . GLU A 1 105 ? -2.934 -12.091 -20.400 1.00 66.50 105 GLU A O 1
ATOM 806 N N . ASP A 1 106 ? -0.968 -11.131 -20.921 1.00 69.81 106 ASP A N 1
ATOM 807 C CA . ASP A 1 106 ? -0.791 -10.311 -19.713 1.00 69.81 106 ASP A CA 1
ATOM 808 C C . ASP A 1 106 ? -0.814 -8.801 -20.032 1.00 69.81 106 ASP A C 1
ATOM 810 O O . ASP A 1 106 ? 0.084 -8.038 -19.645 1.00 69.81 106 ASP A O 1
ATOM 814 N N . GLU A 1 107 ? -1.826 -8.339 -20.766 1.00 75.06 107 GLU A N 1
ATOM 815 C CA . GLU A 1 107 ? -2.015 -6.904 -20.986 1.00 75.06 107 GLU A CA 1
ATOM 816 C C . GLU A 1 107 ? -2.286 -6.183 -19.656 1.00 75.06 107 GLU A C 1
ATOM 818 O O . GLU A 1 107 ? -3.183 -6.529 -18.887 1.00 75.06 107 GLU A O 1
ATOM 823 N N . THR A 1 108 ? -1.488 -5.154 -19.365 1.00 79.25 108 THR A N 1
ATOM 824 C CA . THR A 1 108 ? -1.648 -4.363 -18.141 1.00 79.25 108 THR A CA 1
ATOM 825 C C . THR A 1 108 ? -2.598 -3.200 -18.399 1.00 79.25 108 THR A C 1
ATOM 827 O O . THR A 1 108 ? -2.253 -2.251 -19.103 1.00 79.25 108 THR A O 1
ATOM 830 N N . ILE A 1 109 ? -3.779 -3.248 -17.786 1.00 80.56 109 ILE A N 1
ATOM 831 C CA . ILE A 1 109 ? -4.755 -2.158 -17.847 1.00 80.56 109 ILE A CA 1
ATOM 832 C C . ILE A 1 109 ? -4.415 -1.132 -16.766 1.00 80.56 109 ILE A C 1
ATOM 834 O O . ILE A 1 109 ? -4.438 -1.429 -15.572 1.00 80.56 109 ILE A O 1
ATOM 838 N N . ILE A 1 110 ? -4.109 0.090 -17.196 1.00 75.94 110 ILE A N 1
ATOM 839 C CA . ILE A 1 110 ? -3.845 1.226 -16.314 1.00 75.94 110 ILE A CA 1
ATOM 840 C C . ILE A 1 110 ? -5.006 2.197 -16.473 1.00 75.94 110 ILE A C 1
ATOM 842 O O . ILE A 1 110 ? -5.208 2.765 -17.544 1.00 75.94 110 ILE A O 1
ATOM 846 N N . GLY A 1 111 ? -5.776 2.374 -15.408 1.00 69.06 111 GLY A N 1
ATOM 847 C CA . GLY A 1 111 ? -6.934 3.255 -15.393 1.00 69.06 111 GLY A CA 1
ATOM 848 C C . GLY A 1 111 ? -7.038 4.017 -14.084 1.00 69.06 111 GLY A C 1
ATOM 849 O O . GLY A 1 111 ? -6.402 3.676 -13.085 1.00 69.06 111 GLY A O 1
ATOM 850 N N . ILE A 1 112 ? -7.864 5.057 -14.097 1.00 64.94 112 ILE A N 1
ATOM 851 C CA . ILE A 1 112 ? -8.292 5.729 -12.876 1.00 64.94 112 ILE A CA 1
ATOM 852 C C . ILE A 1 112 ? -9.346 4.827 -12.244 1.00 64.94 112 ILE A C 1
ATOM 854 O O . ILE A 1 112 ? -10.379 4.560 -12.855 1.00 64.94 112 ILE A O 1
ATOM 858 N N . LYS A 1 113 ? -9.082 4.340 -11.032 1.00 62.34 113 LYS A N 1
ATOM 859 C CA . LYS A 1 113 ? -10.128 3.730 -10.215 1.00 62.34 113 LYS A CA 1
ATOM 860 C C . LYS A 1 113 ? -11.042 4.868 -9.761 1.00 62.34 113 LYS A C 1
ATOM 862 O O . LYS A 1 113 ? -10.561 5.791 -9.106 1.00 62.34 113 LYS A O 1
ATOM 867 N N . ASN A 1 114 ? -12.312 4.844 -10.166 1.00 63.69 114 ASN A N 1
ATOM 868 C CA . ASN A 1 114 ? -13.282 5.868 -9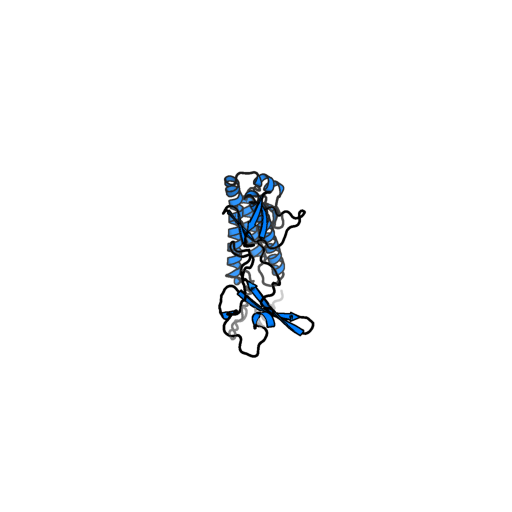.772 1.00 63.69 114 ASN A CA 1
ATOM 869 C C . ASN A 1 114 ? -13.314 5.983 -8.236 1.00 63.69 114 ASN A C 1
ATOM 871 O O . ASN A 1 114 ? -13.161 4.973 -7.541 1.00 63.69 114 ASN A O 1
ATOM 875 N N . GLU A 1 115 ? -13.512 7.194 -7.698 1.00 63.56 115 GLU A N 1
ATOM 876 C CA . GLU A 1 115 ? -13.551 7.435 -6.241 1.00 63.56 115 GLU A CA 1
ATOM 877 C C . GLU A 1 115 ? -14.553 6.504 -5.538 1.00 63.56 115 GLU A C 1
ATOM 879 O O . GLU A 1 115 ? -14.307 6.032 -4.427 1.00 63.56 115 GLU A O 1
ATOM 884 N N . ALA A 1 116 ? -15.628 6.163 -6.246 1.00 66.00 116 ALA A N 1
ATOM 885 C CA . ALA A 1 116 ? -16.639 5.192 -5.871 1.00 66.00 116 ALA A CA 1
ATOM 886 C C . ALA A 1 116 ? -16.108 3.763 -5.634 1.00 66.00 116 ALA A C 1
ATOM 888 O O . ALA A 1 116 ? -16.424 3.164 -4.609 1.00 66.00 116 ALA A O 1
ATOM 889 N N . ASP A 1 117 ? -15.255 3.223 -6.508 1.00 69.75 117 ASP A N 1
ATOM 890 C CA . ASP A 1 117 ? -14.686 1.879 -6.320 1.00 69.75 117 ASP A CA 1
ATOM 891 C C . ASP A 1 117 ? -13.574 1.886 -5.264 1.00 69.75 117 ASP A C 1
ATOM 893 O O . ASP A 1 117 ? -13.377 0.915 -4.534 1.00 69.75 117 ASP A O 1
ATOM 897 N N . SER A 1 118 ? -12.818 2.985 -5.164 1.00 76.38 118 SER A N 1
ATOM 898 C CA . SER A 1 118 ? -11.825 3.155 -4.096 1.00 76.38 118 SER A CA 1
ATOM 899 C C . SER A 1 118 ? -12.488 3.241 -2.722 1.00 76.38 118 SER A C 1
ATOM 901 O O . SER A 1 118 ? -11.917 2.778 -1.734 1.00 76.38 118 SER A O 1
ATOM 903 N N . LEU A 1 119 ? -13.690 3.813 -2.639 1.00 77.06 119 LEU A N 1
ATOM 904 C CA . LEU A 1 119 ? -14.462 3.846 -1.407 1.00 77.06 119 LEU A CA 1
ATOM 905 C C . LEU A 1 119 ? -14.790 2.438 -0.908 1.00 77.06 119 LEU A C 1
ATOM 907 O O . LEU A 1 119 ? -14.628 2.189 0.284 1.00 77.06 119 LEU A O 1
ATOM 911 N N . VAL A 1 120 ? -15.222 1.534 -1.791 1.00 79.56 120 VAL A N 1
ATOM 912 C CA . VAL A 1 120 ? -15.558 0.149 -1.420 1.00 79.56 120 VAL A CA 1
ATOM 913 C C . VAL A 1 120 ? -14.365 -0.527 -0.743 1.00 79.56 120 VAL A C 1
ATOM 915 O O . VAL A 1 120 ? -14.484 -1.016 0.382 1.00 79.56 120 VAL A O 1
ATOM 918 N N . ASP A 1 121 ? -13.182 -0.442 -1.355 1.00 83.50 121 ASP A N 1
ATOM 919 C CA . ASP A 1 121 ? -11.940 -0.963 -0.772 1.00 83.50 121 ASP A CA 1
ATOM 920 C C . ASP A 1 121 ? -11.626 -0.335 0.597 1.00 83.50 121 ASP A C 1
ATOM 922 O O . ASP A 1 121 ? -11.223 -1.028 1.538 1.00 83.50 121 ASP A O 1
ATOM 926 N N . HIS A 1 122 ? -11.794 0.985 0.730 1.00 85.31 122 HIS A N 1
ATOM 927 C CA . HIS A 1 122 ? -11.541 1.690 1.986 1.00 85.31 122 HIS A CA 1
ATOM 928 C C . HIS A 1 122 ? -12.517 1.271 3.088 1.00 85.31 122 HIS A C 1
ATOM 930 O O . HIS A 1 122 ? -12.104 1.125 4.239 1.00 85.31 122 HIS A O 1
ATOM 936 N N . VAL A 1 123 ? -13.786 1.037 2.748 1.00 87.25 123 VAL A N 1
ATOM 937 C CA . VAL A 1 123 ? -14.797 0.530 3.681 1.00 87.25 123 VAL A CA 1
ATOM 938 C C . VAL A 1 123 ? -14.438 -0.881 4.148 1.00 87.25 123 VAL A C 1
ATOM 940 O O . VAL A 1 123 ? -14.414 -1.122 5.357 1.00 87.25 123 VAL A O 1
ATOM 943 N N . HIS A 1 124 ? -14.051 -1.779 3.235 1.00 89.25 124 HIS A N 1
ATOM 944 C CA . HIS A 1 124 ? -13.552 -3.111 3.603 1.00 89.25 124 HIS A CA 1
ATOM 945 C C . HIS A 1 124 ? -12.325 -3.035 4.506 1.00 89.25 124 HIS A C 1
ATOM 947 O O . HIS A 1 124 ? -12.257 -3.710 5.533 1.00 89.25 124 HIS A O 1
ATOM 953 N N . THR A 1 125 ? -11.361 -2.185 4.160 1.00 91.12 125 THR A N 1
ATOM 954 C CA . THR A 1 125 ? -10.138 -2.010 4.949 1.00 91.12 125 THR A CA 1
ATOM 955 C C . THR A 1 125 ? -10.454 -1.495 6.355 1.00 91.12 125 THR A C 1
ATOM 957 O O . THR A 1 125 ? -9.893 -1.979 7.341 1.00 91.12 125 THR A O 1
ATOM 960 N N . LEU A 1 126 ? -11.387 -0.549 6.479 1.00 91.19 126 LEU A N 1
ATOM 961 C CA . LEU A 1 126 ? -11.819 -0.006 7.764 1.00 91.19 126 LEU A CA 1
ATOM 962 C C . LEU A 1 126 ? -12.543 -1.057 8.616 1.00 91.19 126 LEU A C 1
ATOM 964 O O . LEU A 1 126 ? -12.207 -1.220 9.787 1.00 91.19 126 LEU A O 1
ATOM 968 N N . ALA A 1 127 ? -13.483 -1.807 8.036 1.00 91.75 127 ALA A N 1
ATOM 969 C CA . ALA A 1 127 ? -14.199 -2.865 8.747 1.00 91.75 127 ALA A CA 1
ATOM 970 C C . ALA A 1 127 ? -13.248 -3.986 9.202 1.00 91.75 127 ALA A C 1
ATOM 972 O O . ALA A 1 127 ? -13.262 -4.384 10.367 1.00 91.75 127 ALA A O 1
ATOM 973 N N . ASN A 1 128 ? -12.352 -4.435 8.318 1.00 93.88 128 ASN A N 1
ATOM 974 C CA . ASN A 1 128 ? -11.374 -5.478 8.624 1.00 93.88 128 ASN A CA 1
ATOM 975 C C . ASN A 1 128 ? -10.366 -5.038 9.689 1.00 93.88 128 ASN A C 1
ATOM 977 O O . ASN A 1 128 ? -10.068 -5.805 10.606 1.00 93.88 128 ASN A O 1
ATOM 981 N N . SER A 1 129 ? -9.849 -3.809 9.603 1.00 93.44 129 SER A N 1
ATOM 982 C CA . SER A 1 129 ? -8.914 -3.282 10.607 1.00 93.44 129 SER A CA 1
ATOM 983 C C . SER A 1 129 ? -9.574 -3.129 11.976 1.00 93.44 129 SER A C 1
ATOM 985 O O . SER A 1 129 ? -8.970 -3.499 12.983 1.00 93.44 129 SER A O 1
ATOM 987 N N . TYR A 1 130 ? -10.827 -2.674 12.019 1.00 94.56 130 TYR A N 1
ATOM 988 C CA . TYR A 1 130 ? -11.616 -2.619 13.245 1.00 94.56 130 TYR A CA 1
ATOM 989 C C . TYR A 1 130 ? -11.850 -4.011 13.851 1.00 94.56 130 TYR A C 1
ATOM 991 O O . TYR A 1 130 ? -11.566 -4.221 15.029 1.00 94.56 130 TYR A O 1
ATOM 999 N N . ASN A 1 131 ? -12.288 -4.985 13.051 1.00 94.88 131 ASN A N 1
ATOM 1000 C CA . ASN A 1 131 ? -12.518 -6.352 13.529 1.00 94.88 131 ASN A CA 1
ATOM 1001 C C . ASN A 1 131 ? -11.216 -6.998 14.033 1.00 94.88 131 ASN A C 1
ATOM 1003 O O . ASN A 1 131 ? -11.188 -7.577 15.115 1.00 94.88 131 ASN A O 1
ATOM 1007 N N . THR A 1 132 ? -10.111 -6.798 13.308 1.00 95.12 132 THR A N 1
ATOM 1008 C CA . THR A 1 132 ? -8.776 -7.259 13.723 1.00 95.12 132 THR A CA 1
ATOM 1009 C C . THR A 1 132 ? -8.329 -6.588 15.025 1.00 95.12 132 THR A C 1
ATOM 1011 O O . THR A 1 132 ? -7.661 -7.199 15.862 1.00 95.12 132 THR A O 1
ATOM 1014 N N . PHE A 1 133 ? -8.669 -5.313 15.224 1.00 93.56 133 PHE A N 1
ATOM 1015 C CA . PHE A 1 133 ? -8.407 -4.617 16.479 1.00 93.56 133 PHE A CA 1
ATOM 1016 C C . PHE A 1 133 ? -9.191 -5.247 17.638 1.00 93.56 133 PHE A C 1
ATOM 1018 O O . PHE A 1 133 ? -8.585 -5.532 18.673 1.00 93.56 133 PHE A O 1
ATOM 1025 N N . LEU A 1 134 ? -10.487 -5.531 17.460 1.00 93.50 134 LEU A N 1
ATOM 1026 C CA . LEU A 1 134 ? -11.296 -6.221 18.471 1.00 93.50 134 LEU A CA 1
ATOM 1027 C C . LEU A 1 134 ? -10.696 -7.584 18.837 1.00 93.50 134 LEU A C 1
ATOM 1029 O O . LEU A 1 134 ? -10.479 -7.843 20.020 1.00 93.50 134 LEU A O 1
ATOM 1033 N N . ASP A 1 135 ? -10.323 -8.395 17.841 1.00 93.06 135 ASP A N 1
ATOM 1034 C CA . ASP A 1 135 ? -9.686 -9.705 18.053 1.00 93.06 135 ASP A CA 1
ATOM 1035 C C . ASP A 1 135 ? -8.419 -9.596 18.910 1.00 93.06 135 ASP A C 1
ATOM 1037 O O . ASP A 1 135 ? -8.175 -10.390 19.824 1.00 93.06 135 ASP A O 1
ATOM 1041 N N . ASN A 1 136 ? -7.597 -8.581 18.641 1.00 91.69 136 ASN A N 1
ATOM 1042 C CA . ASN A 1 136 ? -6.380 -8.345 19.405 1.00 91.69 136 ASN A CA 1
ATOM 1043 C C . ASN A 1 136 ? -6.673 -7.931 20.849 1.00 91.69 136 ASN A C 1
ATOM 1045 O O . ASN A 1 136 ? -6.006 -8.417 21.765 1.00 91.69 136 ASN A O 1
ATOM 1049 N N . VAL A 1 137 ? -7.662 -7.067 21.070 1.00 89.94 137 VAL A N 1
ATOM 1050 C CA . VAL A 1 137 ? -8.056 -6.625 22.415 1.00 89.94 137 VAL A CA 1
ATOM 1051 C C . VAL A 1 137 ? -8.659 -7.776 23.221 1.00 89.94 137 VAL A C 1
ATOM 1053 O O . VAL A 1 137 ? -8.322 -7.928 24.397 1.00 89.94 137 VAL A O 1
ATOM 1056 N N . GLU A 1 138 ? -9.497 -8.611 22.608 1.00 90.00 138 GLU A N 1
ATOM 1057 C CA . GLU A 1 138 ? -10.071 -9.809 23.234 1.00 90.00 138 GLU A CA 1
ATOM 1058 C C . GLU A 1 138 ? -8.981 -10.811 23.619 1.00 90.00 138 GLU A C 1
ATOM 1060 O O . GLU A 1 138 ? -8.939 -11.281 24.761 1.00 90.00 138 GLU A O 1
ATOM 1065 N N . ARG A 1 139 ? -8.036 -11.072 22.708 1.00 89.25 139 ARG A N 1
ATOM 1066 C CA . ARG A 1 139 ? -6.886 -11.952 22.956 1.00 89.25 139 ARG A CA 1
ATOM 1067 C C . ARG A 1 139 ? -6.007 -11.442 24.098 1.00 89.25 139 ARG A C 1
ATOM 1069 O O . ARG A 1 139 ? -5.642 -12.214 24.981 1.00 89.25 139 ARG A O 1
ATOM 1076 N N . ILE A 1 140 ? -5.671 -10.149 24.113 1.00 84.81 140 ILE A N 1
ATOM 1077 C CA . ILE A 1 140 ? -4.859 -9.541 25.184 1.00 84.81 140 ILE A CA 1
ATOM 1078 C C . ILE A 1 140 ? -5.633 -9.515 26.508 1.00 84.81 140 ILE A C 1
ATOM 1080 O O . ILE A 1 140 ? -5.039 -9.725 27.567 1.00 84.81 140 ILE A O 1
ATOM 1084 N N . GLY A 1 141 ? -6.953 -9.326 26.454 1.00 80.12 141 GLY A N 1
ATOM 1085 C CA . GLY A 1 141 ? -7.863 -9.317 27.599 1.00 80.12 141 GLY A CA 1
ATOM 1086 C C . GLY A 1 141 ? -7.876 -10.585 28.447 1.00 80.12 141 GLY A C 1
ATOM 1087 O O . GLY A 1 141 ? -8.268 -10.530 29.609 1.00 80.12 141 GLY A O 1
ATOM 1088 N N . GLN A 1 142 ? -7.392 -11.707 27.915 1.00 78.56 142 GLN A N 1
ATOM 1089 C CA . GLN A 1 142 ? -7.189 -12.941 28.683 1.00 78.56 142 GLN A CA 1
ATOM 1090 C C . GLN A 1 142 ? -6.035 -12.821 29.700 1.00 78.56 142 GLN A C 1
ATOM 1092 O O . GLN A 1 142 ? -5.905 -13.641 30.611 1.00 78.56 142 GLN A O 1
ATOM 1097 N N . THR A 1 143 ? -5.202 -11.783 29.583 1.00 79.62 143 THR A N 1
ATOM 1098 C CA . THR A 1 143 ? -4.095 -11.502 30.501 1.00 79.62 143 THR A CA 1
ATOM 1099 C C . THR A 1 143 ? -4.609 -10.837 31.777 1.00 79.62 143 THR A C 1
ATOM 1101 O O . THR A 1 143 ? -5.292 -9.812 31.743 1.00 79.62 143 THR A O 1
ATOM 1104 N N . LYS A 1 144 ? -4.237 -11.388 32.939 1.00 72.69 144 LYS A N 1
ATOM 1105 C CA . LYS A 1 144 ? -4.618 -10.824 34.242 1.00 72.69 144 LYS A CA 1
ATOM 1106 C C . LYS A 1 144 ? -4.142 -9.376 34.372 1.00 72.69 144 LYS A C 1
ATOM 1108 O O . LYS A 1 144 ? -2.961 -9.088 34.210 1.00 72.69 144 LYS A O 1
ATOM 1113 N N . GLY A 1 145 ? -5.064 -8.489 34.738 1.00 72.69 145 GLY A N 1
ATOM 1114 C CA . GLY A 1 145 ? -4.769 -7.083 35.002 1.00 72.69 145 GLY A CA 1
ATOM 1115 C C . GLY A 1 145 ? -4.935 -6.146 33.805 1.00 72.69 145 GLY A C 1
ATOM 1116 O O . GLY A 1 145 ? -4.674 -4.959 33.960 1.00 72.69 145 GLY A O 1
ATOM 1117 N N . PHE A 1 146 ? -5.404 -6.617 32.648 1.00 83.31 146 PHE A N 1
ATOM 1118 C CA . PHE A 1 146 ? -5.758 -5.754 31.518 1.00 83.31 146 PHE A CA 1
ATOM 1119 C C . PHE A 1 146 ? -7.266 -5.457 31.494 1.00 83.31 146 PHE A C 1
ATOM 1121 O O . PHE A 1 146 ? -8.088 -6.357 31.652 1.00 83.31 146 PHE A O 1
ATOM 1128 N N . LYS A 1 147 ? -7.654 -4.193 31.296 1.00 84.44 147 LYS A N 1
ATOM 1129 C CA . LYS A 1 147 ? -9.060 -3.755 31.226 1.00 84.44 147 LYS A CA 1
ATOM 1130 C C . LYS A 1 147 ? -9.587 -3.791 29.785 1.00 84.44 147 LYS A C 1
ATOM 1132 O O . LYS A 1 147 ? -10.058 -2.777 29.270 1.00 84.44 147 LYS A O 1
ATOM 1137 N N . SER A 1 148 ? -9.535 -4.954 29.131 1.00 86.00 148 SER A N 1
ATOM 1138 C CA . SER A 1 148 ? -10.018 -5.121 27.745 1.00 86.00 148 SER A CA 1
ATOM 1139 C C . SER A 1 148 ? -11.475 -4.697 27.571 1.00 86.00 148 SER A C 1
ATOM 1141 O O . SER A 1 148 ? -11.799 -4.036 26.593 1.00 86.00 148 SER A O 1
ATOM 1143 N N . GLY A 1 149 ? -12.343 -4.996 28.543 1.00 87.31 149 GLY A N 1
ATOM 1144 C CA . GLY A 1 149 ? -13.763 -4.637 28.477 1.00 87.31 149 GLY A CA 1
ATOM 1145 C C . GLY A 1 149 ? -14.017 -3.133 28.323 1.00 87.31 149 GLY A C 1
ATOM 1146 O O . GLY A 1 149 ? -14.947 -2.745 27.626 1.00 87.31 149 GLY A O 1
ATOM 1147 N N . GLN A 1 150 ? -13.164 -2.280 28.904 1.00 88.31 150 GLN A N 1
ATOM 1148 C CA . GLN A 1 150 ? -13.272 -0.829 28.729 1.00 88.31 150 GLN A CA 1
ATOM 1149 C C . GLN A 1 150 ? -12.940 -0.420 27.286 1.00 88.31 150 GLN A C 1
ATOM 1151 O O . GLN A 1 150 ? -13.685 0.343 26.680 1.00 88.31 150 GLN A O 1
ATOM 1156 N N . ILE A 1 151 ? -11.858 -0.967 26.723 1.00 90.31 151 ILE A N 1
ATOM 1157 C CA . ILE A 1 151 ? -11.444 -0.709 25.336 1.00 90.31 151 ILE A CA 1
ATOM 1158 C C . ILE A 1 151 ? -12.526 -1.176 24.360 1.00 90.31 151 ILE A C 1
ATOM 1160 O O . ILE A 1 151 ? -12.902 -0.438 23.448 1.00 90.31 151 ILE A O 1
ATOM 1164 N N . LEU A 1 152 ? -13.050 -2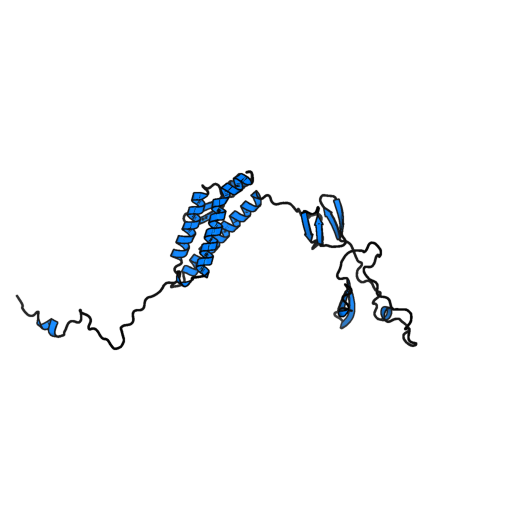.385 24.569 1.00 91.50 152 LEU A N 1
ATOM 1165 C CA . LEU A 1 152 ? -14.123 -2.940 23.750 1.00 91.50 152 LEU A CA 1
ATOM 1166 C C . LEU A 1 152 ? -15.366 -2.055 23.829 1.00 91.50 152 LEU A C 1
ATOM 1168 O O . LEU A 1 152 ? -15.897 -1.678 22.794 1.00 91.50 152 LEU A O 1
ATOM 1172 N N . HIS A 1 153 ? -15.791 -1.640 25.023 1.00 91.00 153 HIS A N 1
ATOM 1173 C CA . HIS A 1 153 ? -16.964 -0.778 25.180 1.00 91.00 153 HIS A CA 1
ATOM 1174 C C . HIS A 1 153 ? -16.809 0.578 24.473 1.00 91.00 153 HIS A C 1
ATOM 1176 O O . HIS A 1 153 ? -17.711 1.025 23.771 1.00 91.00 153 HIS A O 1
ATOM 1182 N N . GLU A 1 154 ? -15.655 1.227 24.614 1.00 90.81 154 GLU A N 1
ATOM 1183 C CA . GLU A 1 154 ? -15.401 2.525 23.985 1.00 90.81 154 GLU A CA 1
ATOM 1184 C C . GLU A 1 154 ? -15.338 2.420 22.457 1.00 90.81 154 GLU A C 1
ATOM 1186 O O . GLU A 1 154 ? -15.931 3.233 21.750 1.00 90.81 154 GLU A O 1
ATOM 1191 N N . THR A 1 155 ? -14.647 1.407 21.933 1.00 91.12 155 THR A N 1
ATOM 1192 C CA . THR A 1 155 ? -14.487 1.231 20.482 1.00 91.12 155 THR A CA 1
ATOM 1193 C C . THR A 1 155 ? -15.752 0.710 19.804 1.00 91.12 155 THR A C 1
ATOM 1195 O O . THR A 1 155 ? -16.093 1.185 18.722 1.00 91.12 155 THR A O 1
ATOM 1198 N N . THR A 1 156 ? -16.503 -0.190 20.445 1.00 92.38 156 THR A N 1
ATOM 1199 C CA . THR A 1 156 ? -17.847 -0.595 19.990 1.00 92.38 156 THR A CA 1
ATOM 1200 C C . THR A 1 156 ? -18.839 0.559 20.064 1.00 92.38 156 THR A C 1
ATOM 1202 O O . THR A 1 156 ? -19.625 0.730 19.138 1.00 92.38 156 THR A O 1
ATOM 1205 N N . GLY A 1 157 ? -18.761 1.421 21.084 1.00 91.56 157 GLY A N 1
ATOM 1206 C CA . GLY A 1 157 ? -19.568 2.640 21.165 1.00 91.56 157 GLY A CA 1
ATOM 1207 C C . GLY A 1 157 ? -19.323 3.597 19.994 1.00 91.56 157 GLY A C 1
ATOM 1208 O O . GLY A 1 157 ? -20.277 4.107 19.404 1.00 91.56 157 GLY A O 1
ATOM 1209 N N . LEU A 1 158 ? -18.058 3.797 19.606 1.00 90.94 158 LEU A N 1
ATOM 1210 C CA . LEU A 1 158 ? -17.697 4.597 18.427 1.00 90.94 158 LEU A CA 1
ATOM 1211 C C . LEU A 1 158 ? -18.233 3.984 17.129 1.00 90.94 158 LEU A C 1
ATOM 1213 O O . LEU A 1 158 ? -18.802 4.698 16.305 1.00 90.94 158 LEU A O 1
ATOM 1217 N N . ALA A 1 159 ? -18.067 2.672 16.959 1.00 89.44 159 ALA A N 1
ATOM 1218 C CA . ALA A 1 159 ? -18.534 1.958 15.776 1.00 89.44 159 ALA A CA 1
ATOM 1219 C C . ALA A 1 159 ? -20.067 1.968 15.675 1.00 89.44 159 ALA A C 1
ATOM 1221 O O . ALA A 1 159 ? -20.614 2.212 14.603 1.00 89.44 159 ALA A O 1
ATOM 1222 N N . LYS A 1 160 ? -20.772 1.793 16.798 1.00 90.31 160 LYS A N 1
ATOM 1223 C CA . LYS A 1 160 ? -22.236 1.821 16.846 1.00 90.31 160 LYS A CA 1
ATOM 1224 C C . LYS A 1 160 ? -22.771 3.185 16.429 1.00 90.31 160 LYS A C 1
ATOM 1226 O O . LYS A 1 160 ? -23.630 3.257 15.557 1.00 90.31 160 LYS A O 1
ATOM 1231 N N . LYS A 1 161 ? -22.199 4.260 16.980 1.00 90.00 161 LYS A N 1
ATOM 1232 C CA . LYS A 1 161 ? -22.550 5.629 16.591 1.00 90.00 161 LYS A CA 1
ATOM 1233 C C . LYS A 1 161 ? -22.319 5.871 15.097 1.00 90.00 161 LYS A C 1
ATOM 1235 O O . LYS A 1 161 ? -23.154 6.473 14.441 1.00 90.00 161 LYS A O 1
ATOM 1240 N N . ALA A 1 162 ? -21.212 5.377 14.547 1.00 86.44 162 ALA A N 1
ATOM 1241 C CA . ALA A 1 162 ? -20.909 5.514 13.125 1.00 86.44 162 ALA A CA 1
ATOM 1242 C C . ALA A 1 162 ? -21.937 4.815 12.227 1.00 86.44 162 ALA A C 1
ATOM 1244 O O . ALA A 1 162 ? -22.363 5.379 11.220 1.00 86.44 162 ALA A O 1
ATOM 1245 N N . VAL A 1 163 ? -22.333 3.595 12.600 1.00 86.88 163 VAL A N 1
ATOM 1246 C CA . VAL A 1 163 ? -23.350 2.820 11.880 1.00 86.88 163 VAL A CA 1
ATOM 1247 C C . VAL A 1 163 ? -24.707 3.526 11.955 1.00 86.88 163 VAL A C 1
ATOM 1249 O O . VAL A 1 163 ? -25.352 3.684 10.920 1.00 86.88 163 VAL A O 1
ATOM 1252 N N . GLU A 1 164 ? -25.094 4.034 13.129 1.00 86.88 164 GLU A N 1
ATOM 1253 C CA . GLU A 1 164 ? -26.318 4.827 13.326 1.00 86.88 164 GLU A CA 1
ATOM 1254 C C . GLU A 1 164 ? -26.310 6.121 12.491 1.00 86.88 164 GLU A C 1
ATOM 1256 O O . GLU A 1 164 ? -27.242 6.357 11.722 1.00 86.88 164 GLU A O 1
ATOM 1261 N N . ASP A 1 165 ? -25.232 6.909 12.560 1.00 85.19 165 ASP A N 1
ATOM 1262 C CA . ASP A 1 165 ? -25.072 8.171 11.821 1.00 85.19 165 ASP A CA 1
ATOM 1263 C C . ASP A 1 165 ? -25.027 7.950 10.294 1.00 85.19 165 ASP A C 1
ATOM 1265 O O . ASP A 1 165 ? -25.396 8.832 9.519 1.00 85.19 165 ASP A O 1
ATOM 1269 N N . SER A 1 166 ? -24.586 6.770 9.843 1.00 77.56 166 SER A N 1
ATOM 1270 C CA . SER A 1 166 ? -24.564 6.392 8.423 1.00 77.56 166 SER A CA 1
ATOM 1271 C C . SER A 1 166 ? -25.906 5.887 7.878 1.00 77.56 166 SER A C 1
ATOM 1273 O O . SER A 1 166 ? -26.042 5.698 6.666 1.00 77.56 166 SER A O 1
ATOM 1275 N N . GLY A 1 167 ? -26.891 5.633 8.750 1.00 70.19 167 GLY A N 1
ATOM 1276 C CA . GLY A 1 167 ? -28.236 5.190 8.367 1.00 70.19 167 GLY A CA 1
ATOM 1277 C C . GLY A 1 167 ? -28.278 3.879 7.571 1.00 70.19 167 GLY A C 1
ATOM 1278 O O . GLY A 1 167 ? -29.204 3.673 6.792 1.00 70.19 167 GLY A O 1
ATOM 1279 N N . GLY A 1 168 ? -27.256 3.021 7.695 1.00 64.69 168 GLY A N 1
ATOM 1280 C CA . GLY A 1 168 ? -27.117 1.781 6.918 1.00 64.69 168 GLY A CA 1
ATOM 1281 C C . GLY A 1 168 ? -26.788 1.979 5.431 1.00 64.69 168 GLY A C 1
ATOM 1282 O O . GLY A 1 168 ? -26.588 0.996 4.723 1.00 64.69 168 GLY A O 1
ATOM 1283 N N . PHE A 1 169 ? -26.694 3.226 4.956 1.00 58.25 169 PHE A N 1
ATOM 1284 C CA . PHE A 1 169 ? -26.398 3.547 3.558 1.00 58.25 169 PHE A CA 1
ATOM 1285 C C . PHE A 1 169 ? -24.912 3.379 3.223 1.00 58.25 169 PHE A C 1
ATOM 1287 O O . PHE A 1 169 ? -24.559 3.074 2.090 1.00 58.25 169 PHE A O 1
ATOM 1294 N N . ALA A 1 170 ? -24.021 3.536 4.203 1.00 64.69 170 ALA A N 1
ATOM 1295 C CA . ALA A 1 170 ? -22.581 3.448 3.969 1.00 64.69 170 ALA A CA 1
ATOM 1296 C C . ALA A 1 170 ? -22.059 2.005 3.811 1.00 64.69 170 ALA A C 1
ATOM 1298 O O . ALA A 1 170 ? -20.856 1.779 3.915 1.00 64.69 170 ALA A O 1
ATOM 1299 N N . GLY A 1 171 ? -22.959 1.035 3.602 1.00 77.19 171 GLY A N 1
ATOM 1300 C CA . GLY A 1 171 ? -22.613 -0.362 3.361 1.00 77.19 171 GLY A CA 1
ATOM 1301 C C . GLY A 1 171 ? -21.900 -1.034 4.528 1.00 77.19 171 GLY A C 1
ATOM 1302 O O . GLY A 1 171 ? -21.148 -1.978 4.327 1.00 77.19 171 GLY A O 1
ATOM 1303 N N . ILE A 1 172 ? -22.111 -0.546 5.752 1.00 85.62 172 ILE A N 1
ATOM 1304 C CA . ILE A 1 172 ? -21.608 -1.175 6.972 1.00 85.62 172 ILE A CA 1
ATOM 1305 C C . ILE A 1 172 ? -22.784 -1.450 7.900 1.00 85.62 172 ILE A C 1
ATOM 1307 O O . ILE A 1 172 ? -23.608 -0.573 8.168 1.00 85.62 172 ILE A O 1
ATOM 1311 N N . ARG A 1 173 ? -22.833 -2.670 8.427 1.00 88.38 173 ARG A N 1
ATOM 1312 C CA . ARG A 1 173 ? -23.731 -3.090 9.501 1.00 88.38 173 ARG A CA 1
ATOM 1313 C C . ARG A 1 173 ? -22.914 -3.577 10.685 1.00 88.38 173 ARG A C 1
ATOM 1315 O O . ARG A 1 173 ? -21.773 -3.998 10.532 1.00 88.38 173 ARG A O 1
ATOM 1322 N N . MET A 1 174 ? -23.504 -3.507 11.868 1.00 89.31 174 MET A N 1
ATOM 1323 C CA . MET A 1 174 ? -22.924 -4.074 13.079 1.00 89.31 174 MET A CA 1
ATOM 1324 C C . MET A 1 174 ? -23.707 -5.323 13.467 1.00 89.31 174 MET A C 1
ATOM 1326 O O . MET A 1 174 ? -24.938 -5.300 13.446 1.00 89.31 174 MET A O 1
ATOM 1330 N N . ASP A 1 175 ? -22.999 -6.394 13.809 1.00 89.19 175 ASP A N 1
ATOM 1331 C CA . ASP A 1 175 ? -23.616 -7.604 14.343 1.00 89.19 175 ASP A CA 1
ATOM 1332 C C . ASP A 1 175 ? -23.796 -7.552 15.868 1.00 89.19 175 ASP A C 1
ATOM 1334 O O . ASP A 1 175 ? -23.367 -6.618 16.547 1.00 89.19 175 ASP A O 1
ATOM 1338 N N . GLU A 1 176 ? -24.442 -8.575 16.425 1.00 85.88 176 GLU A N 1
ATOM 1339 C CA . GLU A 1 176 ? -24.700 -8.678 17.868 1.00 85.88 176 GLU A CA 1
ATOM 1340 C C . GLU A 1 176 ? -23.416 -8.772 18.709 1.00 85.88 176 GLU A C 1
ATOM 1342 O O . GLU A 1 176 ? -23.432 -8.449 19.897 1.00 85.88 176 GLU A O 1
ATOM 1347 N N . SER A 1 177 ? -22.296 -9.175 18.101 1.00 84.56 177 SER A N 1
ATOM 1348 C CA . SER A 1 177 ? -20.983 -9.230 18.751 1.00 84.56 177 SER A CA 1
ATOM 1349 C C . SER A 1 177 ? -20.232 -7.894 18.715 1.00 84.56 177 SER A C 1
ATOM 1351 O O . SER A 1 177 ? -19.147 -7.780 19.283 1.00 84.56 177 SER A O 1
ATOM 1353 N N . GLY A 1 178 ? -20.808 -6.867 18.082 1.00 87.19 178 GLY A N 1
ATOM 1354 C CA . GLY A 1 178 ? -20.196 -5.552 17.922 1.00 87.19 178 GLY A CA 1
ATOM 1355 C C . GLY A 1 178 ? -19.197 -5.471 16.767 1.00 87.19 178 GLY A C 1
ATOM 1356 O O . GLY A 1 178 ? -18.511 -4.458 16.645 1.00 87.19 178 GLY A O 1
ATOM 1357 N N . ARG A 1 179 ? -19.107 -6.500 15.915 1.00 91.50 179 ARG A N 1
ATOM 1358 C CA . ARG A 1 179 ? -18.225 -6.524 14.740 1.00 91.50 179 ARG A CA 1
ATOM 1359 C C . ARG A 1 179 ? -18.900 -5.862 13.551 1.00 91.50 179 ARG A C 1
ATOM 1361 O O . ARG A 1 179 ? -20.125 -5.860 13.427 1.00 91.50 179 ARG A O 1
ATOM 1368 N N . LEU A 1 180 ? -18.083 -5.293 12.671 1.00 91.94 180 LEU A N 1
ATOM 1369 C CA . LEU A 1 180 ? -18.555 -4.642 11.455 1.00 91.94 180 LEU A CA 1
ATOM 1370 C C . LEU A 1 180 ? -18.611 -5.645 10.304 1.00 91.94 180 LEU A C 1
ATOM 1372 O O . LEU A 1 180 ? -17.633 -6.336 10.021 1.00 91.94 180 LEU A O 1
ATOM 1376 N N . GLN A 1 181 ? -19.746 -5.683 9.621 1.00 90.19 181 GLN A N 1
ATOM 1377 C CA . GLN A 1 181 ? -19.970 -6.435 8.395 1.00 90.19 181 GLN A CA 1
ATOM 1378 C C . GLN A 1 181 ? -20.194 -5.454 7.253 1.00 90.19 181 GLN A C 1
ATOM 1380 O O . GLN A 1 181 ? -20.905 -4.460 7.411 1.00 90.19 181 GLN A O 1
ATOM 1385 N N . VAL A 1 182 ? -19.576 -5.731 6.112 1.00 88.88 182 VAL A N 1
ATOM 1386 C CA . VAL A 1 182 ? -19.721 -4.911 4.913 1.00 88.88 182 VAL A CA 1
ATOM 1387 C C . VAL A 1 182 ? -20.846 -5.485 4.056 1.00 88.88 182 VAL A C 1
ATOM 1389 O O . VAL A 1 182 ? -20.876 -6.685 3.804 1.00 88.88 182 VAL A O 1
ATOM 1392 N N . ASP A 1 183 ? -21.777 -4.630 3.644 1.00 86.12 183 ASP A N 1
ATOM 1393 C CA . ASP A 1 183 ? -22.848 -4.952 2.704 1.00 86.12 183 ASP A CA 1
ATOM 1394 C C . ASP A 1 183 ? -22.402 -4.525 1.299 1.00 86.12 183 ASP A C 1
ATOM 1396 O O . ASP A 1 183 ? -22.454 -3.344 0.943 1.00 86.12 183 ASP A O 1
ATOM 1400 N N . GLU A 1 184 ? -21.900 -5.494 0.533 1.00 80.06 184 GLU A N 1
ATOM 1401 C CA . GLU A 1 184 ? -21.364 -5.275 -0.814 1.00 80.06 184 GLU A CA 1
ATOM 1402 C C . GLU A 1 184 ? -22.432 -4.759 -1.783 1.00 80.06 184 GLU A C 1
ATOM 1404 O O . GLU A 1 184 ? -22.141 -3.881 -2.595 1.00 80.06 184 GLU A O 1
ATOM 1409 N N . ASP A 1 185 ? -23.678 -5.220 -1.655 1.00 78.88 185 ASP A N 1
ATOM 1410 C CA . ASP A 1 185 ? -24.781 -4.800 -2.521 1.00 78.88 185 ASP A CA 1
ATOM 1411 C C . ASP A 1 185 ? -25.127 -3.323 -2.282 1.00 78.88 185 ASP A C 1
ATOM 1413 O O . ASP A 1 185 ? -25.323 -2.548 -3.224 1.00 78.88 185 ASP A O 1
ATOM 1417 N N . ALA A 1 186 ? -25.144 -2.897 -1.015 1.00 78.06 186 ALA A N 1
ATOM 1418 C CA . ALA A 1 186 ? -25.355 -1.496 -0.656 1.00 78.06 186 ALA A CA 1
ATOM 1419 C C . ALA A 1 186 ? -24.196 -0.595 -1.119 1.00 78.06 186 ALA A C 1
ATOM 1421 O O . ALA A 1 186 ? -24.434 0.526 -1.575 1.00 78.06 186 ALA A O 1
ATOM 1422 N N . LEU A 1 187 ? -22.952 -1.080 -1.044 1.00 76.75 187 LEU A N 1
ATOM 1423 C CA . LEU A 1 187 ? -21.776 -0.354 -1.534 1.00 76.75 187 LEU A CA 1
ATOM 1424 C C . LEU A 1 187 ? -21.757 -0.219 -3.058 1.00 76.75 187 LEU A C 1
ATOM 1426 O O . LEU A 1 187 ? -21.445 0.858 -3.562 1.00 76.75 187 LEU A O 1
ATOM 1430 N N . GLN A 1 188 ? -22.134 -1.268 -3.790 1.00 75.88 188 GLN A N 1
ATOM 1431 C CA . GLN A 1 188 ? -22.260 -1.224 -5.250 1.00 75.88 188 GLN A CA 1
ATOM 1432 C C . GLN A 1 188 ? -23.419 -0.325 -5.697 1.00 75.88 188 GLN A C 1
ATOM 1434 O O . GLN A 1 188 ? -23.310 0.404 -6.680 1.00 75.88 188 GLN A O 1
ATOM 1439 N N . ALA A 1 189 ? -24.527 -0.300 -4.953 1.00 72.62 189 ALA A N 1
ATOM 1440 C CA . ALA A 1 189 ? -25.603 0.652 -5.212 1.00 72.62 189 ALA A CA 1
ATOM 1441 C C . ALA A 1 189 ? -25.159 2.104 -4.949 1.00 72.62 189 ALA A C 1
ATOM 1443 O O . ALA A 1 189 ? -25.556 3.023 -5.670 1.00 72.62 189 ALA A O 1
ATOM 1444 N N . ALA A 1 190 ? -24.313 2.322 -3.938 1.00 67.06 190 ALA A N 1
ATOM 1445 C CA . ALA A 1 190 ? -23.737 3.627 -3.637 1.00 67.06 190 ALA A CA 1
ATOM 1446 C C . ALA A 1 190 ? -22.659 4.051 -4.650 1.00 67.06 190 ALA A C 1
ATOM 1448 O O . ALA A 1 190 ? -22.518 5.248 -4.902 1.00 67.06 190 ALA A O 1
ATOM 1449 N N . SER A 1 191 ? -21.937 3.113 -5.272 1.00 65.25 191 SER A N 1
ATOM 1450 C CA . SER A 1 191 ? -20.881 3.430 -6.243 1.00 65.25 191 SER A CA 1
ATOM 1451 C C . SER A 1 191 ? -21.413 4.023 -7.555 1.00 65.25 191 SER A C 1
ATOM 1453 O O . SER A 1 191 ? -20.692 4.735 -8.249 1.00 65.25 191 SER A O 1
ATOM 1455 N N . GLY A 1 192 ? -22.698 3.816 -7.860 1.00 66.44 192 GLY A N 1
ATOM 1456 C CA . GLY A 1 192 ? -23.394 4.481 -8.965 1.00 66.44 192 GLY A CA 1
ATOM 1457 C C . GLY A 1 192 ? -23.848 5.921 -8.674 1.00 66.44 192 GLY A C 1
ATOM 1458 O O . GLY A 1 192 ? -24.441 6.552 -9.550 1.00 66.44 192 GLY A O 1
ATOM 1459 N N . THR A 1 193 ? -23.626 6.444 -7.460 1.00 68.44 193 THR A N 1
ATOM 1460 C CA . THR A 1 193 ? -24.027 7.812 -7.086 1.00 68.44 193 THR A CA 1
ATOM 1461 C C . THR A 1 193 ? -22.945 8.849 -7.415 1.00 68.44 193 THR A C 1
ATOM 1463 O O . THR A 1 193 ? -21.760 8.524 -7.372 1.00 68.44 193 THR A O 1
ATOM 1466 N N . PRO A 1 194 ? -23.310 10.108 -7.736 1.00 70.31 194 PRO A N 1
ATOM 1467 C CA . PRO A 1 194 ? -22.327 11.162 -7.984 1.00 70.31 194 PRO A CA 1
ATOM 1468 C C . PRO A 1 194 ? -21.411 11.414 -6.775 1.00 70.31 194 PRO A C 1
ATOM 1470 O O . PRO A 1 194 ? -21.883 11.471 -5.635 1.00 70.31 194 PRO A O 1
ATOM 1473 N N . ASP A 1 195 ? -20.125 11.678 -7.028 1.00 68.56 195 ASP A N 1
ATOM 1474 C CA . ASP A 1 195 ? -19.070 11.797 -6.002 1.00 68.56 195 ASP A CA 1
ATOM 1475 C C . ASP A 1 195 ? -19.380 12.807 -4.881 1.00 68.56 195 ASP A C 1
ATOM 1477 O O . ASP A 1 195 ? -18.971 12.635 -3.729 1.00 68.56 195 ASP A O 1
ATOM 1481 N N . ALA A 1 196 ? -20.122 13.876 -5.187 1.00 68.31 196 ALA A N 1
ATOM 1482 C CA . ALA A 1 196 ? -20.496 14.891 -4.203 1.00 68.31 196 ALA A CA 1
ATOM 1483 C C . ALA A 1 196 ? -21.479 14.350 -3.150 1.00 68.31 196 ALA A C 1
ATOM 1485 O O . ALA A 1 196 ? -21.320 14.610 -1.957 1.00 68.31 196 ALA A O 1
ATOM 1486 N N . GLU A 1 197 ? -22.465 13.560 -3.576 1.00 70.81 197 GLU A N 1
ATOM 1487 C CA . GLU A 1 197 ? -23.417 12.920 -2.666 1.00 70.81 197 GLU A CA 1
ATOM 1488 C C . GLU A 1 197 ? -22.771 11.760 -1.916 1.00 70.81 197 GLU A C 1
ATOM 1490 O O . GLU A 1 197 ? -23.012 11.581 -0.721 1.00 70.81 197 GLU A O 1
ATOM 1495 N N . LEU A 1 198 ? -21.904 11.009 -2.594 1.00 72.75 198 LEU A N 1
ATOM 1496 C CA . LEU A 1 198 ? -21.136 9.935 -1.984 1.00 72.75 198 LEU A CA 1
ATOM 1497 C C . LEU A 1 198 ? -20.276 10.463 -0.829 1.00 72.75 198 LEU A C 1
ATOM 1499 O O . LEU A 1 198 ? -20.276 9.901 0.267 1.00 72.75 198 LEU A O 1
ATOM 1503 N N . ASN A 1 199 ? -19.597 11.594 -1.034 1.00 75.56 199 ASN A N 1
ATOM 1504 C CA . ASN A 1 199 ? -18.753 12.200 -0.012 1.00 75.56 199 ASN A CA 1
ATOM 1505 C C . ASN A 1 199 ? -19.532 12.615 1.239 1.00 75.56 199 ASN A C 1
ATOM 1507 O O . ASN A 1 199 ? -19.032 12.375 2.337 1.00 75.56 199 ASN A O 1
ATOM 1511 N N . GLU A 1 200 ? -20.732 13.186 1.099 1.00 77.81 200 GLU A N 1
ATOM 1512 C CA . GLU A 1 200 ? -21.610 13.505 2.235 1.00 77.81 200 GLU A CA 1
ATOM 1513 C C . GLU A 1 200 ? -22.028 12.245 2.996 1.00 77.81 200 GLU A C 1
ATOM 1515 O O . GLU A 1 200 ? -21.929 12.193 4.223 1.00 77.81 200 GLU A O 1
ATOM 1520 N N . ARG A 1 201 ? -22.426 11.198 2.270 1.00 74.88 201 ARG A N 1
ATOM 1521 C CA . ARG A 1 201 ? -22.918 9.945 2.857 1.00 74.88 201 ARG A CA 1
ATOM 1522 C C . ARG A 1 201 ? -21.819 9.132 3.554 1.00 74.88 201 ARG A C 1
ATOM 1524 O O . ARG A 1 201 ? -22.103 8.386 4.485 1.00 74.88 201 ARG A O 1
ATOM 1531 N N . VAL A 1 202 ? -20.557 9.320 3.165 1.00 78.94 202 VAL A N 1
ATOM 1532 C CA . VAL A 1 202 ? -19.377 8.663 3.766 1.00 78.94 202 VAL A CA 1
ATOM 1533 C C . VAL A 1 202 ? -18.782 9.461 4.937 1.00 78.94 202 VAL A C 1
ATOM 1535 O O . VAL A 1 202 ? -17.959 8.937 5.694 1.00 78.94 202 VAL A O 1
ATOM 1538 N N . LYS A 1 203 ? -19.191 10.720 5.160 1.00 84.50 203 LYS A N 1
ATOM 1539 C CA . LYS A 1 203 ? -18.695 11.539 6.289 1.00 84.50 203 LYS A CA 1
ATOM 1540 C C . LYS A 1 203 ? -18.757 10.839 7.653 1.00 84.50 203 LYS A C 1
ATOM 1542 O O . LYS A 1 203 ? -17.773 10.966 8.394 1.00 84.50 203 LYS A O 1
ATOM 1547 N N . PRO A 1 204 ? -19.823 10.096 8.008 1.00 86.94 204 PRO A N 1
ATOM 1548 C CA . PRO A 1 204 ? -19.865 9.359 9.269 1.00 86.94 204 PRO A CA 1
ATOM 1549 C C . PRO A 1 204 ? -18.728 8.338 9.388 1.00 86.94 204 PRO A C 1
ATOM 1551 O O . PRO A 1 204 ? -18.063 8.281 10.420 1.00 86.94 204 PRO A O 1
ATOM 1554 N N . LEU A 1 205 ? -18.409 7.619 8.305 1.00 85.94 205 LEU A N 1
ATOM 1555 C CA . LEU A 1 205 ? -17.306 6.653 8.275 1.00 85.94 205 LEU A CA 1
ATOM 1556 C C . LEU A 1 205 ? -15.934 7.319 8.386 1.00 85.94 205 LEU A C 1
ATOM 1558 O O . LEU A 1 205 ? -15.073 6.841 9.123 1.00 85.94 205 LEU A O 1
ATOM 1562 N N . LYS A 1 206 ? -15.728 8.458 7.712 1.00 87.25 206 LYS A N 1
ATOM 1563 C CA . LYS A 1 206 ? -14.493 9.254 7.856 1.00 87.25 206 LYS A CA 1
ATOM 1564 C C . LYS A 1 206 ? -14.321 9.750 9.295 1.00 87.25 206 LYS A C 1
ATOM 1566 O O . LYS A 1 206 ? -13.222 9.701 9.848 1.00 87.25 206 LYS A O 1
ATOM 1571 N N . THR A 1 207 ? -15.411 10.199 9.915 1.00 89.56 207 THR A N 1
ATOM 1572 C CA . THR A 1 207 ? -15.423 10.662 11.310 1.00 89.56 207 THR A CA 1
ATOM 1573 C C . THR A 1 207 ? -15.127 9.515 12.272 1.00 89.56 207 THR A C 1
ATOM 1575 O O . THR A 1 207 ? -14.323 9.679 13.187 1.00 89.56 207 THR A O 1
ATOM 1578 N N . PHE A 1 208 ? -15.700 8.338 12.025 1.00 90.69 208 PHE A N 1
ATOM 1579 C CA . PHE A 1 208 ? -15.413 7.118 12.771 1.00 90.69 208 PHE A CA 1
ATOM 1580 C C . PHE A 1 208 ? -13.952 6.690 12.659 1.00 90.69 208 PHE A C 1
ATOM 1582 O O . PHE A 1 208 ? -13.307 6.498 13.684 1.00 90.69 208 PHE A O 1
ATOM 1589 N N . ALA A 1 209 ? -13.400 6.612 11.445 1.00 90.69 209 ALA A N 1
ATOM 1590 C CA . ALA A 1 209 ? -11.998 6.260 11.232 1.00 90.69 209 ALA A CA 1
ATOM 1591 C C . ALA A 1 209 ? -11.057 7.222 11.977 1.00 90.69 209 ALA A C 1
ATOM 1593 O O . ALA A 1 209 ? -10.098 6.797 12.627 1.00 90.69 209 ALA A O 1
ATOM 1594 N N . LYS A 1 210 ? -11.366 8.525 11.950 1.00 93.06 210 LYS A N 1
ATOM 1595 C CA . LYS A 1 210 ? -10.628 9.539 12.709 1.00 93.06 210 LYS A CA 1
ATOM 1596 C C . LYS A 1 210 ? -10.747 9.323 14.221 1.00 93.06 210 LYS A C 1
ATOM 1598 O O . LYS A 1 210 ? -9.723 9.330 14.898 1.00 93.06 210 LYS A O 1
ATOM 1603 N N . ALA A 1 211 ? -11.956 9.109 14.737 1.00 92.12 211 ALA A N 1
ATOM 1604 C CA . ALA A 1 211 ? -12.197 8.891 16.162 1.00 92.12 211 ALA A CA 1
ATOM 1605 C C . ALA A 1 211 ? -11.539 7.598 16.674 1.00 92.12 211 ALA A C 1
ATOM 1607 O O . ALA A 1 211 ? -10.962 7.589 17.760 1.00 92.12 211 ALA A O 1
ATOM 1608 N N . LEU A 1 212 ? -11.571 6.524 15.879 1.00 92.81 212 LEU A N 1
ATOM 1609 C CA . LEU A 1 212 ? -10.893 5.267 16.183 1.00 92.81 212 LEU A CA 1
ATOM 1610 C C . LEU A 1 212 ? -9.380 5.487 16.270 1.00 92.81 212 LEU A C 1
ATOM 1612 O O . LEU A 1 212 ? -8.772 5.107 17.269 1.00 92.81 212 LEU A O 1
ATOM 1616 N N . ARG A 1 213 ? -8.786 6.174 15.284 1.00 93.81 213 ARG A N 1
ATOM 1617 C CA . ARG A 1 213 ? -7.358 6.523 15.298 1.00 93.81 213 ARG A CA 1
ATOM 1618 C C . ARG A 1 213 ? -6.994 7.335 16.540 1.00 93.81 213 ARG A C 1
ATOM 1620 O O . ARG A 1 213 ? -6.081 6.954 17.266 1.00 93.81 213 ARG A O 1
ATOM 1627 N N . GLU A 1 214 ? -7.733 8.401 16.830 1.00 93.06 214 GLU A N 1
ATOM 1628 C CA . GLU A 1 214 ? -7.501 9.237 18.015 1.00 93.06 214 GLU A CA 1
ATOM 1629 C C . GLU A 1 214 ? -7.600 8.427 19.312 1.00 93.06 214 GLU A C 1
ATOM 1631 O O . GLU A 1 214 ? -6.774 8.593 20.211 1.00 93.06 214 GLU A O 1
ATOM 1636 N N . ARG A 1 215 ? -8.558 7.496 19.405 1.00 90.38 215 ARG A N 1
ATOM 1637 C CA . ARG A 1 215 ? -8.681 6.626 20.577 1.00 90.38 215 ARG A CA 1
ATOM 1638 C C . ARG A 1 215 ? -7.499 5.667 20.704 1.00 90.38 215 ARG A C 1
ATOM 1640 O O . ARG A 1 215 ? -6.970 5.513 21.804 1.00 90.38 215 ARG A O 1
ATOM 1647 N N . THR A 1 216 ? -7.042 5.073 19.603 1.00 90.56 216 THR A N 1
ATOM 1648 C CA . THR A 1 216 ? -5.853 4.203 19.609 1.00 90.56 216 THR A CA 1
ATOM 1649 C C . THR A 1 216 ? -4.570 4.965 19.951 1.00 90.56 216 THR A C 1
ATOM 1651 O O . THR A 1 216 ? -3.731 4.455 20.690 1.00 90.56 216 THR A O 1
ATOM 1654 N N . GLU A 1 217 ? -4.436 6.217 19.508 1.00 92.50 217 GLU A N 1
ATOM 1655 C CA . GLU A 1 217 ? -3.313 7.088 19.876 1.00 92.50 217 GLU A CA 1
ATOM 1656 C C . GLU A 1 217 ? -3.340 7.426 21.368 1.00 92.50 217 GLU A C 1
ATOM 1658 O O . GLU A 1 217 ? -2.320 7.327 22.045 1.00 92.50 217 GLU A O 1
ATOM 1663 N N . GLN A 1 218 ? -4.514 7.737 21.922 1.00 89.56 218 GLN A N 1
ATOM 1664 C CA . GLN A 1 218 ? -4.672 7.949 23.364 1.00 89.56 218 GLN A CA 1
ATOM 1665 C C . GLN A 1 218 ? -4.305 6.702 24.179 1.00 89.56 218 GLN A C 1
ATOM 1667 O O . GLN A 1 218 ? -3.688 6.827 25.237 1.00 89.56 218 GLN A O 1
ATOM 1672 N N . MET A 1 219 ? -4.642 5.503 23.690 1.00 88.69 219 MET A N 1
ATOM 1673 C CA . MET A 1 219 ? -4.239 4.235 24.313 1.00 88.69 219 MET A CA 1
ATOM 1674 C C . MET A 1 219 ? -2.723 4.041 24.319 1.00 88.69 219 MET A C 1
ATOM 1676 O O . MET A 1 219 ? -2.180 3.537 25.300 1.00 88.69 219 MET A O 1
ATOM 1680 N N . ALA A 1 220 ? -2.043 4.459 23.250 1.00 88.94 220 ALA A N 1
ATOM 1681 C CA . ALA A 1 220 ? -0.588 4.411 23.172 1.00 88.94 220 ALA A CA 1
ATOM 1682 C C . ALA A 1 220 ? 0.085 5.444 24.096 1.00 88.94 220 ALA A C 1
ATOM 1684 O O . ALA A 1 220 ? 1.137 5.155 24.662 1.00 88.94 220 ALA A O 1
ATOM 1685 N N . ILE A 1 221 ? -0.519 6.627 24.266 1.00 93.69 221 ILE A N 1
ATOM 1686 C CA . ILE A 1 221 ? 0.014 7.707 25.114 1.00 93.69 221 ILE A CA 1
ATOM 1687 C C . ILE A 1 221 ? -0.111 7.371 26.607 1.00 93.69 221 ILE A C 1
ATOM 1689 O O . ILE A 1 221 ? 0.857 7.547 27.346 1.00 93.69 221 ILE A O 1
ATOM 1693 N N . ASP A 1 222 ? -1.276 6.894 27.060 1.00 89.88 222 ASP A N 1
ATOM 1694 C CA . ASP A 1 222 ? -1.511 6.534 28.466 1.00 89.88 222 ASP A CA 1
ATOM 1695 C C . ASP A 1 222 ? -2.026 5.088 28.612 1.00 89.88 222 ASP A C 1
ATOM 1697 O O . ASP A 1 222 ? -3.224 4.847 28.828 1.00 89.88 222 ASP A O 1
ATOM 1701 N N . PRO A 1 223 ? -1.123 4.091 28.545 1.00 86.00 223 PRO A N 1
ATOM 1702 C CA . PRO A 1 223 ? -1.496 2.692 28.728 1.00 86.00 223 PRO A CA 1
ATOM 1703 C C . PRO A 1 223 ? -1.954 2.392 30.166 1.00 86.00 223 PRO A C 1
ATOM 1705 O O . PRO A 1 223 ? -2.637 1.393 30.402 1.00 86.00 223 PRO A O 1
ATOM 1708 N N . MET A 1 224 ? -1.635 3.255 31.144 1.00 86.44 224 MET A N 1
ATOM 1709 C CA . MET A 1 224 ? -1.964 3.025 32.553 1.00 86.44 224 MET A CA 1
ATOM 1710 C C . MET A 1 224 ? -3.451 3.188 32.871 1.00 86.44 224 MET A C 1
ATOM 1712 O O . MET A 1 224 ? -3.888 2.792 33.961 1.00 86.44 224 MET A O 1
ATOM 1716 N N . LEU A 1 225 ? -4.239 3.780 31.973 1.00 84.81 225 LEU A N 1
ATOM 1717 C CA . LEU A 1 225 ? -5.700 3.828 32.089 1.00 84.81 225 LEU A CA 1
ATOM 1718 C C . LEU A 1 225 ? -6.323 2.434 31.933 1.00 84.81 225 LEU A C 1
ATOM 1720 O O . LEU A 1 225 ? -7.286 2.103 32.636 1.00 84.81 225 LEU A O 1
ATOM 1724 N N . TYR A 1 226 ? -5.716 1.597 31.090 1.00 86.56 226 TYR A N 1
ATOM 1725 C CA . TYR A 1 226 ? -6.235 0.289 30.681 1.00 86.56 226 TYR A CA 1
ATOM 1726 C C . TYR A 1 226 ? -5.617 -0.883 31.449 1.00 86.56 226 TYR A C 1
ATOM 1728 O O . TYR A 1 226 ? -5.848 -2.044 31.119 1.00 86.56 226 TYR A O 1
ATOM 1736 N N . ILE A 1 227 ? -4.870 -0.591 32.513 1.00 86.19 227 ILE A N 1
ATOM 1737 C CA . ILE A 1 227 ? -4.305 -1.586 33.424 1.00 86.19 227 ILE A CA 1
ATOM 1738 C C . ILE A 1 227 ? -5.059 -1.523 34.759 1.00 86.19 227 ILE A C 1
ATOM 1740 O O . ILE A 1 227 ? -5.425 -0.455 35.262 1.00 86.19 227 ILE A O 1
ATOM 1744 N N . ALA A 1 228 ? -5.335 -2.685 35.343 1.00 81.56 228 ALA A N 1
ATOM 1745 C CA . ALA A 1 228 ? -5.885 -2.812 36.681 1.00 81.56 228 ALA A CA 1
ATOM 1746 C C . ALA A 1 228 ? -4.845 -2.335 37.700 1.00 81.56 228 ALA A C 1
ATOM 1748 O O . ALA A 1 228 ? -3.705 -2.793 37.702 1.00 81.56 228 ALA A O 1
ATOM 1749 N N . ARG A 1 229 ? -5.245 -1.416 38.580 1.00 81.38 229 ARG A N 1
ATOM 1750 C CA . ARG A 1 229 ? -4.383 -0.868 39.632 1.00 81.38 229 ARG A CA 1
ATOM 1751 C C . ARG A 1 229 ? -4.759 -1.525 40.963 1.00 81.38 229 ARG A C 1
ATOM 1753 O O . ARG A 1 229 ? -5.698 -1.052 41.603 1.00 81.38 229 ARG A O 1
ATOM 1760 N N . PRO A 1 230 ? -4.106 -2.628 41.373 1.00 73.50 230 PRO A N 1
ATOM 1761 C CA . PRO A 1 230 ? -4.346 -3.199 42.691 1.00 73.50 230 PRO A CA 1
ATOM 1762 C C . PRO A 1 230 ? -3.811 -2.233 43.754 1.00 73.50 230 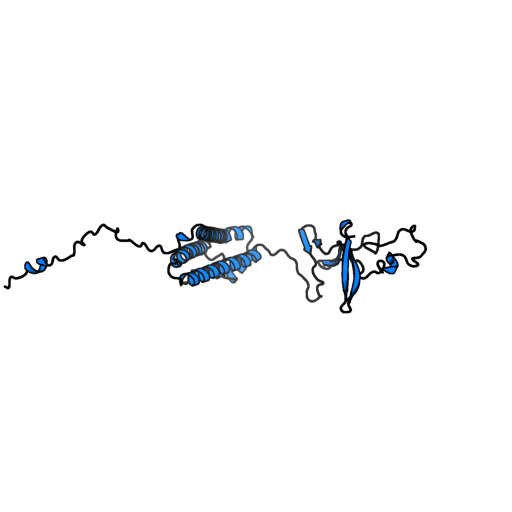PRO A C 1
ATOM 1764 O O . PRO A 1 230 ? -2.617 -1.942 43.798 1.00 73.50 230 PRO A O 1
ATOM 1767 N N . ILE A 1 231 ? -4.694 -1.712 44.606 1.00 74.25 231 ILE A N 1
ATOM 1768 C CA . ILE A 1 231 ? -4.293 -0.905 45.762 1.00 74.25 231 ILE A CA 1
ATOM 1769 C C . ILE A 1 231 ? -3.932 -1.878 46.881 1.00 74.25 231 ILE A C 1
ATOM 1771 O O . ILE A 1 231 ? -4.804 -2.544 47.435 1.00 74.25 231 ILE A O 1
ATOM 1775 N N . VAL A 1 232 ? -2.645 -1.969 47.209 1.00 71.25 232 VAL A N 1
ATOM 1776 C CA . VAL A 1 232 ? -2.179 -2.722 48.376 1.00 71.25 232 VAL A CA 1
ATOM 1777 C C . VAL A 1 232 ? -1.986 -1.732 49.517 1.00 71.25 232 VAL A C 1
ATOM 1779 O O . VAL A 1 232 ? -1.045 -0.942 49.513 1.00 71.25 232 VAL A O 1
ATOM 1782 N N . ALA A 1 233 ? -2.893 -1.747 50.491 1.00 74.38 233 ALA A N 1
ATOM 1783 C CA . ALA A 1 233 ? -2.700 -1.006 51.728 1.00 74.38 233 ALA A CA 1
ATOM 1784 C C . ALA A 1 233 ? -1.789 -1.823 52.653 1.00 74.38 233 ALA A C 1
ATOM 1786 O O . ALA A 1 233 ? -2.154 -2.914 53.089 1.00 74.38 233 ALA A O 1
ATOM 1787 N N . TYR A 1 234 ? -0.597 -1.305 52.949 1.00 62.69 234 TYR A N 1
ATOM 1788 C CA . TYR A 1 234 ? 0.265 -1.884 53.974 1.00 62.69 234 TYR A CA 1
ATOM 1789 C C . TYR A 1 234 ? -0.113 -1.304 55.343 1.00 62.69 234 TYR A C 1
ATOM 1791 O O . TYR A 1 234 ? -0.340 -0.098 55.474 1.00 62.69 234 TYR A O 1
ATOM 1799 N N . LYS A 1 235 ? -0.180 -2.146 56.380 1.00 65.75 235 LYS A N 1
ATOM 1800 C CA . LYS A 1 235 ? -0.344 -1.684 57.767 1.00 65.75 235 LYS A CA 1
ATOM 1801 C C . LYS A 1 235 ? 0.887 -0.855 58.137 1.00 65.75 235 LYS A C 1
ATOM 1803 O O . LYS A 1 235 ? 1.997 -1.347 57.983 1.00 65.75 235 LYS A O 1
ATOM 1808 N N . ALA A 1 236 ? 0.715 0.376 58.620 1.00 66.38 236 ALA A N 1
ATOM 1809 C CA . ALA A 1 236 ? 1.842 1.232 58.997 1.00 66.38 236 ALA A CA 1
ATOM 1810 C C . ALA A 1 236 ? 2.793 0.486 59.968 1.00 66.38 236 ALA A C 1
ATOM 1812 O O . ALA A 1 236 ? 2.378 0.165 61.087 1.00 66.38 236 ALA A O 1
ATOM 1813 N N . PRO A 1 237 ? 4.041 0.170 59.566 1.00 67.50 237 PRO A N 1
ATOM 1814 C CA . PRO A 1 237 ? 4.950 -0.595 60.411 1.00 67.50 237 PRO A CA 1
ATOM 1815 C C . PRO A 1 237 ? 5.276 0.217 61.671 1.00 67.50 237 PRO A C 1
ATOM 1817 O O . PRO A 1 237 ? 5.621 1.393 61.589 1.00 67.50 237 PRO A O 1
ATOM 1820 N N . GLY A 1 238 ? 5.106 -0.396 62.846 1.00 65.94 238 GLY A N 1
ATOM 1821 C CA . GLY A 1 238 ? 5.315 0.250 64.149 1.00 65.94 238 GLY A CA 1
ATOM 1822 C C . GLY A 1 238 ? 4.100 0.980 64.740 1.00 65.94 238 GLY A C 1
ATOM 1823 O O . GLY A 1 238 ? 4.188 1.477 65.859 1.00 65.94 238 GLY A O 1
ATOM 1824 N N . ARG A 1 239 ? 2.954 1.032 64.045 1.00 63.38 239 ARG A N 1
ATOM 1825 C CA . ARG A 1 239 ? 1.677 1.490 64.620 1.00 63.38 239 ARG A CA 1
ATOM 1826 C C . ARG A 1 239 ? 0.659 0.360 64.582 1.00 63.38 239 ARG A C 1
ATOM 1828 O O . ARG A 1 239 ? -0.034 0.143 63.590 1.00 63.38 239 ARG A O 1
ATOM 1835 N N . GLU A 1 240 ? 0.577 -0.380 65.680 1.00 62.97 240 GLU A N 1
ATOM 1836 C CA . GLU A 1 240 ? -0.478 -1.365 65.887 1.00 62.97 240 GLU A CA 1
ATOM 1837 C C . GLU A 1 240 ? -1.683 -0.685 66.527 1.00 62.97 240 GLU A C 1
ATOM 1839 O O . GLU A 1 240 ? -1.699 -0.411 67.721 1.00 62.97 240 GLU A O 1
ATOM 1844 N N . PHE A 1 241 ? -2.701 -0.388 65.722 1.00 69.88 241 PHE A N 1
ATOM 1845 C CA . PHE A 1 241 ? -4.014 -0.079 66.271 1.00 69.88 241 PHE A CA 1
ATOM 1846 C C . PHE A 1 241 ? -4.701 -1.412 66.591 1.00 69.88 241 PHE A C 1
ATOM 1848 O O . PHE A 1 241 ? -4.834 -2.235 65.676 1.00 69.88 241 PHE A O 1
ATOM 1855 N N . PRO A 1 242 ? -5.099 -1.672 67.850 1.00 62.09 242 PRO A N 1
ATOM 1856 C CA . PRO A 1 242 ? -5.890 -2.853 68.158 1.00 62.09 242 PRO A CA 1
ATOM 1857 C C . PRO A 1 242 ? -7.188 -2.773 67.351 1.00 62.09 242 PRO A C 1
ATOM 1859 O O . PRO A 1 242 ? -7.864 -1.743 67.342 1.00 62.09 242 PRO A O 1
ATOM 1862 N N . SER A 1 243 ? -7.516 -3.837 66.618 1.00 60.81 243 SER A N 1
ATOM 1863 C CA . SER A 1 243 ? -8.785 -3.892 65.895 1.00 60.81 243 SER A CA 1
ATOM 1864 C C . SER A 1 243 ? -9.935 -3.793 66.903 1.00 60.81 243 SER A C 1
ATOM 1866 O O . SER A 1 243 ? -9.877 -4.488 67.920 1.00 60.81 243 SER A O 1
ATOM 1868 N N . PRO A 1 244 ? -11.001 -3.021 66.628 1.00 61.53 244 PRO A N 1
ATOM 1869 C CA . PRO A 1 244 ? -12.115 -2.825 67.564 1.00 61.53 244 PRO A CA 1
ATOM 1870 C C . PRO A 1 244 ? -12.888 -4.115 67.904 1.00 61.53 244 PRO A C 1
ATOM 1872 O O . PRO A 1 244 ? -13.724 -4.103 68.798 1.00 61.53 244 PRO A O 1
ATOM 1875 N N . TYR A 1 245 ? -12.587 -5.225 67.223 1.00 58.25 245 TYR A N 1
ATOM 1876 C CA . TYR A 1 245 ? -13.165 -6.551 67.447 1.00 58.25 245 TYR A CA 1
ATOM 1877 C C . TYR A 1 245 ? -12.218 -7.545 68.139 1.00 58.25 245 TYR A C 1
ATOM 1879 O O . TYR A 1 245 ? -12.516 -8.736 68.167 1.00 58.25 245 TYR A O 1
ATOM 1887 N N . ILE A 1 246 ? -11.083 -7.103 68.698 1.00 63.75 246 ILE A N 1
ATOM 1888 C CA . ILE A 1 246 ? -10.323 -7.966 69.614 1.00 63.75 246 ILE A CA 1
ATOM 1889 C C . ILE A 1 246 ? -11.156 -8.118 70.888 1.00 63.75 246 ILE A C 1
ATOM 1891 O O . ILE A 1 246 ? -11.270 -7.197 71.697 1.00 63.75 246 ILE A O 1
ATOM 1895 N N . SER A 1 247 ? -11.773 -9.288 71.045 1.00 57.38 247 SER A N 1
ATOM 1896 C CA . SER A 1 247 ? -12.363 -9.707 72.308 1.00 57.38 247 SER A CA 1
ATOM 1897 C C . SER A 1 247 ? -11.242 -9.791 73.340 1.00 57.38 247 SER A C 1
ATOM 1899 O O . SER A 1 247 ? -10.350 -10.630 73.221 1.00 57.38 247 SER A O 1
ATOM 1901 N N . SER A 1 248 ? -11.266 -8.910 74.340 1.00 60.50 248 SER A N 1
ATOM 1902 C CA . SER A 1 248 ? -10.454 -9.081 75.547 1.00 60.50 248 SER A CA 1
ATOM 1903 C C . SER A 1 248 ? -10.736 -10.464 76.145 1.00 60.50 248 SER A C 1
ATOM 1905 O O . SER A 1 248 ? -11.892 -10.891 76.147 1.00 60.50 248 SER A O 1
ATOM 1907 N N . GLU A 1 249 ? -9.726 -11.146 76.693 1.00 59.34 249 GLU A N 1
ATOM 1908 C CA . GLU A 1 249 ? -9.909 -12.401 77.449 1.00 59.34 249 GLU A CA 1
ATOM 1909 C C . GLU A 1 249 ? -10.967 -12.252 78.559 1.00 59.34 249 GLU A C 1
ATOM 1911 O O . GLU A 1 249 ? -11.669 -13.200 78.904 1.00 59.34 249 GLU A O 1
ATOM 1916 N N . TYR A 1 250 ? -11.158 -11.028 79.059 1.00 57.69 250 TYR A N 1
ATOM 1917 C CA . TYR A 1 250 ? -12.162 -10.688 80.066 1.00 57.69 250 TYR A CA 1
ATOM 1918 C C . TYR A 1 250 ? -13.587 -10.515 79.520 1.00 57.69 250 TYR A C 1
ATOM 1920 O O . TYR A 1 250 ? -14.543 -10.506 80.295 1.00 57.69 250 TYR A O 1
ATOM 1928 N N . SER A 1 251 ? -13.765 -10.400 78.201 1.00 58.31 251 SER A N 1
ATOM 1929 C CA . SER A 1 251 ? -15.088 -10.242 77.581 1.00 58.31 251 SER A CA 1
ATOM 1930 C C . SER A 1 251 ? -15.954 -11.502 77.719 1.00 58.31 251 SER A C 1
ATOM 1932 O O . SER A 1 251 ? -17.172 -11.411 77.588 1.00 58.31 251 SER A O 1
ATOM 1934 N N . GLY A 1 252 ? -15.344 -12.656 78.021 1.00 56.72 252 GLY A N 1
ATOM 1935 C CA . GLY A 1 252 ? -16.039 -13.904 78.351 1.00 56.72 252 GLY A CA 1
ATOM 1936 C C . GLY A 1 252 ? -16.538 -13.997 79.800 1.00 56.72 252 GLY A C 1
ATOM 1937 O O . GLY A 1 252 ? -17.348 -14.868 80.094 1.00 56.72 252 GLY A O 1
ATOM 1938 N N . MET A 1 253 ? -16.117 -13.100 80.705 1.00 59.53 253 MET A N 1
ATOM 1939 C CA . MET A 1 253 ? -16.564 -13.110 82.111 1.00 59.53 253 MET A CA 1
ATOM 1940 C C . MET A 1 253 ? -17.816 -12.257 82.381 1.00 59.53 253 MET A C 1
ATOM 1942 O O . MET A 1 253 ? -18.288 -12.205 83.513 1.00 59.53 253 MET A O 1
ATOM 1946 N N . LEU A 1 254 ? -18.383 -11.609 81.355 1.00 55.19 254 LEU A N 1
ATOM 1947 C CA . LEU A 1 254 ? -19.612 -10.807 81.467 1.00 55.19 254 LEU A CA 1
ATOM 1948 C C . LEU A 1 254 ? -20.906 -11.591 81.181 1.00 55.19 254 LEU A C 1
ATOM 1950 O O . LEU A 1 254 ? -21.986 -11.062 81.424 1.00 55.19 254 LEU A O 1
ATOM 1954 N N . TYR A 1 255 ? -20.823 -12.845 80.721 1.00 57.97 255 TYR A N 1
ATOM 1955 C CA . TYR A 1 255 ? -21.989 -13.712 80.509 1.00 57.97 255 TYR A CA 1
ATOM 1956 C C . TYR A 1 255 ? -21.848 -15.033 81.274 1.00 57.97 255 TYR A C 1
ATOM 1958 O O . TYR A 1 255 ? -21.583 -16.091 80.717 1.00 57.97 255 TYR A O 1
ATOM 1966 N N . SER A 1 256 ? -22.058 -14.954 82.587 1.00 54.59 256 SER A N 1
ATOM 1967 C CA . SER A 1 256 ? -22.384 -16.099 83.442 1.00 54.59 256 SER A CA 1
ATOM 1968 C C . SER A 1 256 ? -23.486 -15.688 84.419 1.00 54.59 256 SER A C 1
ATOM 1970 O O . SER A 1 256 ? -23.276 -15.583 85.626 1.00 54.59 256 SER A O 1
ATOM 1972 N N . SER A 1 257 ? -24.684 -15.454 83.897 1.00 43.62 257 SER A N 1
ATOM 1973 C CA . SER A 1 257 ? -25.906 -15.590 84.685 1.00 43.62 257 SER A CA 1
ATOM 1974 C C . SER A 1 257 ? -26.863 -16.482 83.909 1.00 43.62 257 SER A C 1
ATOM 1976 O O . SER A 1 257 ? -27.481 -16.061 82.934 1.00 43.62 257 SER A O 1
ATOM 1978 N N . TYR A 1 258 ? -26.908 -17.738 84.337 1.00 45.78 258 TYR A N 1
ATOM 1979 C CA . TYR A 1 258 ? -28.013 -18.655 84.102 1.00 45.78 258 TYR A CA 1
ATOM 1980 C C . TYR A 1 258 ? -29.312 -18.027 84.640 1.00 45.78 258 TYR A C 1
ATOM 1982 O O . TYR A 1 258 ? -29.337 -17.618 85.801 1.00 45.78 258 TYR A O 1
ATOM 1990 N N . CYS A 1 259 ? -30.355 -17.991 83.810 1.00 42.25 259 CYS A N 1
ATOM 1991 C CA . CYS A 1 259 ? -31.771 -18.076 84.175 1.00 42.25 259 CYS A CA 1
ATOM 1992 C C . CYS A 1 259 ? -32.474 -18.834 83.048 1.00 42.25 259 CYS A C 1
ATOM 1994 O O . CYS A 1 259 ? -32.246 -18.456 81.876 1.00 42.25 259 CYS A O 1
#

Radius of gyration: 38.25 Å; chains: 1; bounding box: 90×36×117 Å

Foldseek 3Di:
DVVVPPQKDWDWDADPVGDIAIDIDGNFAADDPPDQAPDADDDDPDPPPDPPPDDPCVVRVVRDDPDTGHWDWDDDPNRIDTHRAQWDDDPNPDTGHDDDDADPVGDDDDDDDPPLNVLLVVVVVLLVVLQVVLVVLVVCVVDPFFQSVVVLVVLLVLLVVLCVVLVCLSQWDADPSSGIDGRVVSSVVLSPDDPVVSVVSCVSVVVSVVVNVVVVVVCVVCVVVRGHDDDDDDDPPPDDDPDPPPCDPCNVVVPPDDD

pLDDT: mean 79.8, std 12.01, range [42.25, 95.12]

Secondary structure (DSSP, 8-state):
-GGG-SSEEEEEEE-TTS-EEEEEEESS-S-BTTBSSS------TT---TT-SS-HHHHTTTT--SS----EEEEETTEEEEESSSEEEETTTEEEE--SPPPTT------PPPHHHHHHHHHHHHHHHHHHHHHHHHHHHTSTTB-HHHHHHHHHHHHHHHHHHTTTTTSEEE-TTS-EEE-HHHHHHHHTS-HHHHHHHHHHHHHHHHHHHHHHHHHHH-GGGSB---------TT--PPPTT---GGGGGG-----

Sequence (259 aa):
MNKARIGLHATTLIDEEGNSAISITARNSGRTARNESMFEVTEMQGEVQEGIRLGATTYLGLNQIAQDAKDAQFEVNGIYKSSPSNHFSVSGQYELLIKKVSSHEDETIIGIKNEADSLVDHVHTLANSYNTFLDNVERIGQTKGFKSGQILHETTGLAKKAVEDSGGFAGIRMDESGRLQVDEDALQAASGTPDAELNERVKPLKTFAKALRERTEQMAIDPMLYIARPIVAYKAPGREFPSPYISSEYSGMLYSSYC